Protein AF-A0A833NR89-F1 (afdb_monomer)

Secondary structure (DSSP, 8-state):
------TTS---S--TT-TTT-HHHHTTHHHHHHHHHHT-SPPPS-EEEEEEEHHHHHS---TT--GGG-TTGGGTSEEEEEEESS-BPPP-HHHHHHHEETTTTEEE-TTSSEEEETTTTEEEEE-SSEEEEEES-TTS-EE-SSEEEEE-SSSEEEEEEESSSS-TTT-SEEEEEEE--EEEET-EE-TTSSSEEE--EEEEEEPPP-EEEEESS--SEEEEE-TTS-EEEEPPEETTEEEE-GGG--SEEEEE-

pLDDT: mean 91.0, std 13.28, range [32.22, 98.88]

Mean predicted aligned error: 5.8 Å

Nearest PDB structures (foldseek):
  6svl-assembly6_R  TM=4.304E-01  e=2.262E-02  Homo sapiens
  7vqo-assembly1_A  TM=1.960E-01  e=3.892E-01  Thermochaetoides thermophila DSM 1495
  4r8x-assembly1_B  TM=1.844E-01  e=5.647E+00  Metabacillus fastidiosus

Foldseek 3Di:
DADDDDPPDPDDPPDPPHLPVDVVNLLCCVVVCCCPVVVQDDAAPDEFEWEDEPCQVPDDDDPPQDQLSDPCVVVAHHYYYHYDHDTDRDDCVVVQVVQADVVQCKGAHNVSQWIARVVQQWIWGAGQFKTKIFGQCAQHWDDHDWKIKHWNDRTKIWMKGAPPSGGPVPGQKIKIFIFGDKAEVPWDDPPVNPGTPDRHHDDIDTQATKIKMFGPFFFPWKFFADSVRHGPDTFDDDGRMTIGDRVSVGRMMMTGD

Sequence (257 aa):
QFSFNHAGWVAPMEDNFDVSAWPNVWSQWAAAALIFHRGDVSAAKNVYEQTLSDKDLYGPLDEDKPIADEPLLPLITKTQISFGKESITPDTASFLNSFLDKEKKEIKSETSELVWNYGKGVFKLNTDKTQAMIGFGGGAEVGLNDVVFSPKTNFCSLAVSSMDDRAIADSDYLLLTAAARIENKGQKYNDSKNQLKDVGAAPILVEGVSAKIKLNRAPSAVYALDINGKRLKQIIRSGKSFEIKAQDKAFFYEIIF

Structure (mmCIF, N/CA/C/O backbone):
data_AF-A0A833NR89-F1
#
_entry.id   AF-A0A833NR89-F1
#
loop_
_atom_site.group_PDB
_atom_site.id
_atom_site.type_symbol
_atom_site.label_atom_id
_atom_site.label_alt_id
_atom_site.label_comp_id
_atom_site.label_asym_id
_atom_site.label_entity_id
_atom_site.label_seq_id
_atom_site.pdbx_PDB_ins_code
_atom_site.Cartn_x
_atom_site.Cartn_y
_atom_site.Cartn_z
_atom_site.occupancy
_atom_site.B_iso_or_equiv
_atom_site.auth_seq_id
_atom_site.auth_comp_id
_atom_site.auth_asym_id
_atom_site.auth_atom_id
_atom_site.pdbx_PDB_model_num
ATOM 1 N N . GLN A 1 1 ? 9.647 -19.981 -5.186 1.00 35.78 1 GLN A N 1
ATOM 2 C CA . GLN A 1 1 ? 10.007 -21.095 -4.287 1.00 35.78 1 GLN A CA 1
ATOM 3 C C . GLN A 1 1 ? 8.995 -21.077 -3.151 1.00 35.78 1 GLN A C 1
ATOM 5 O O . GLN A 1 1 ? 8.959 -20.097 -2.425 1.00 35.78 1 GLN A O 1
ATOM 10 N N . PHE A 1 2 ? 8.082 -22.049 -3.086 1.00 32.22 2 PHE A N 1
ATOM 11 C CA . PHE A 1 2 ? 7.126 -22.166 -1.978 1.00 32.22 2 PHE A CA 1
ATOM 12 C C . PHE A 1 2 ? 7.639 -23.263 -1.050 1.00 32.22 2 PHE A C 1
ATOM 14 O O . PHE A 1 2 ? 7.830 -24.392 -1.501 1.00 32.22 2 PHE A O 1
ATOM 21 N N . SER A 1 3 ? 7.905 -22.921 0.208 1.00 42.69 3 SER A N 1
ATOM 22 C CA . SER A 1 3 ? 8.213 -23.912 1.237 1.00 42.69 3 SER A CA 1
ATOM 23 C C . SER A 1 3 ? 6.897 -24.437 1.813 1.00 42.69 3 SER A C 1
ATOM 25 O O . SER A 1 3 ? 6.029 -23.654 2.197 1.00 42.69 3 SER A O 1
ATOM 27 N N . PHE A 1 4 ? 6.711 -25.757 1.812 1.00 41.31 4 PHE A N 1
ATOM 28 C CA . PHE A 1 4 ? 5.536 -26.412 2.386 1.00 41.31 4 PHE A CA 1
ATOM 29 C C . PHE A 1 4 ? 5.903 -26.933 3.773 1.00 41.31 4 PHE A C 1
ATOM 31 O O . PHE A 1 4 ? 6.463 -28.021 3.890 1.00 41.31 4 PHE A O 1
ATOM 38 N N . ASN A 1 5 ? 5.574 -26.186 4.825 1.00 45.28 5 ASN A N 1
ATOM 39 C CA . ASN A 1 5 ? 5.753 -26.663 6.193 1.00 45.28 5 ASN A CA 1
ATOM 40 C C . ASN A 1 5 ? 4.455 -27.288 6.735 1.00 45.28 5 ASN A C 1
ATOM 42 O O . ASN A 1 5 ? 3.373 -26.707 6.673 1.00 45.28 5 ASN A O 1
ATOM 46 N N . HIS A 1 6 ? 4.572 -28.523 7.235 1.00 41.25 6 HIS A N 1
ATOM 47 C CA . HIS A 1 6 ? 3.507 -29.299 7.877 1.00 41.25 6 HIS A CA 1
ATOM 48 C C . HIS A 1 6 ? 3.554 -29.106 9.403 1.00 41.25 6 HIS A C 1
ATOM 50 O O . HIS A 1 6 ? 4.630 -28.972 9.979 1.00 41.25 6 HIS A O 1
ATOM 56 N N . ALA A 1 7 ? 2.396 -29.173 10.071 1.00 41.75 7 ALA A N 1
ATOM 57 C CA . ALA A 1 7 ? 2.212 -28.882 11.502 1.00 41.75 7 ALA A CA 1
ATOM 58 C C . ALA A 1 7 ? 3.063 -29.721 12.486 1.00 41.75 7 ALA A C 1
ATOM 60 O O . ALA A 1 7 ? 3.089 -29.420 13.676 1.00 41.75 7 ALA A O 1
ATOM 61 N N . GLY A 1 8 ? 3.734 -30.778 12.015 1.00 45.91 8 GLY A N 1
ATOM 62 C CA . GLY A 1 8 ? 4.587 -31.653 12.824 1.00 45.91 8 GLY A CA 1
ATOM 63 C C . GLY A 1 8 ? 6.077 -31.290 12.858 1.00 45.91 8 GLY A C 1
ATOM 64 O O . GLY A 1 8 ? 6.822 -31.946 13.580 1.00 45.91 8 GLY A O 1
ATOM 65 N N . TRP A 1 9 ? 6.534 -30.295 12.091 1.00 46.50 9 TRP A N 1
ATOM 66 C CA . TRP A 1 9 ? 7.942 -29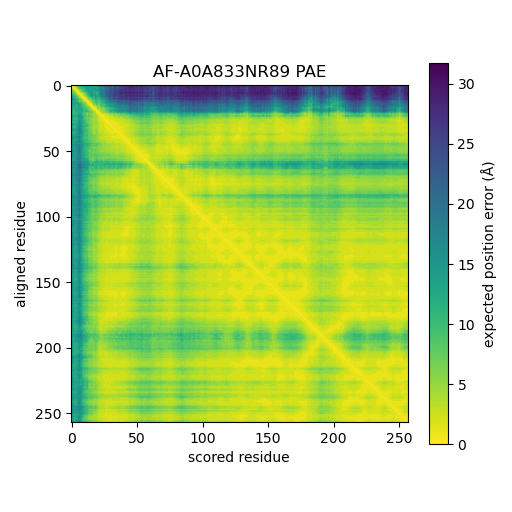.887 12.091 1.00 46.50 9 TRP A CA 1
ATOM 67 C C . TRP A 1 9 ? 8.186 -28.767 13.101 1.00 46.50 9 TRP A C 1
ATOM 69 O O . TRP A 1 9 ? 7.493 -27.751 13.102 1.00 46.50 9 TRP A O 1
ATOM 79 N N . VAL A 1 10 ? 9.208 -28.936 13.950 1.00 52.97 10 VAL A N 1
ATOM 80 C CA . VAL A 1 10 ? 9.854 -27.787 14.595 1.00 52.97 10 VAL A CA 1
ATOM 81 C C . VAL A 1 10 ? 10.360 -26.951 13.429 1.00 52.97 10 VAL A C 1
ATOM 83 O O . VAL A 1 10 ? 11.207 -27.435 12.690 1.00 52.97 10 VAL A O 1
ATOM 86 N N . ALA A 1 11 ? 9.763 -25.786 13.191 1.00 54.38 11 ALA A N 1
ATOM 87 C CA . ALA A 1 11 ? 10.145 -24.887 12.111 1.00 54.38 11 ALA A CA 1
ATOM 88 C C . ALA A 1 11 ? 11.170 -23.889 12.668 1.00 54.38 11 ALA A C 1
ATOM 90 O O . ALA A 1 11 ? 10.776 -22.842 13.193 1.00 54.38 11 ALA A O 1
ATOM 91 N N . PRO A 1 12 ? 12.476 -24.210 12.670 1.00 57.28 12 PRO A N 1
ATOM 92 C CA . PRO A 1 12 ? 13.478 -23.195 12.921 1.00 57.28 12 PRO A CA 1
ATOM 93 C C . PRO A 1 12 ? 13.382 -22.150 11.798 1.00 57.28 12 PRO A C 1
ATOM 95 O O . PRO A 1 12 ? 13.129 -22.482 10.640 1.00 57.28 12 PRO A O 1
ATOM 98 N N . MET A 1 13 ? 13.539 -20.871 12.143 1.00 53.41 13 MET A N 1
ATOM 99 C CA . MET A 1 13 ? 13.648 -19.786 11.162 1.00 53.41 13 MET A CA 1
ATOM 100 C C . MET A 1 13 ? 14.984 -19.911 10.416 1.00 53.41 13 MET A C 1
ATOM 102 O O . MET A 1 13 ? 15.939 -19.206 10.729 1.00 53.41 13 MET A O 1
ATOM 106 N N . GLU A 1 14 ? 15.076 -20.860 9.488 1.00 55.75 14 GLU A N 1
ATOM 107 C CA . GLU A 1 14 ? 16.300 -21.146 8.727 1.00 55.75 14 GLU A CA 1
ATOM 108 C C . GLU A 1 14 ? 16.312 -20.482 7.346 1.00 55.75 14 GLU A C 1
ATOM 110 O O . GLU A 1 14 ? 17.385 -20.299 6.775 1.00 55.75 14 GLU A O 1
ATOM 115 N N . ASP A 1 15 ? 15.148 -20.074 6.826 1.00 56.47 15 ASP A N 1
ATOM 116 C CA . ASP A 1 15 ? 15.015 -19.473 5.497 1.00 56.47 15 ASP A CA 1
ATOM 117 C C . ASP A 1 15 ? 14.276 -18.124 5.546 1.00 56.47 15 ASP A C 1
ATOM 119 O O . ASP A 1 15 ? 13.196 -17.996 6.134 1.00 56.47 15 ASP A O 1
ATOM 123 N N . ASN A 1 16 ? 14.860 -17.123 4.880 1.00 54.38 16 ASN A N 1
ATOM 124 C CA . ASN A 1 16 ? 14.302 -15.782 4.710 1.00 54.38 16 ASN A CA 1
ATOM 125 C C . ASN A 1 16 ? 13.132 -15.721 3.713 1.00 54.38 16 ASN A C 1
ATOM 127 O O . ASN A 1 16 ? 12.464 -14.692 3.613 1.00 54.38 16 ASN A O 1
ATOM 131 N N . PHE A 1 17 ? 12.879 -16.813 2.989 1.00 54.50 17 PHE A N 1
ATOM 132 C CA . PHE A 1 17 ? 11.815 -16.929 1.993 1.00 54.50 17 PHE A CA 1
ATOM 133 C C . PHE A 1 17 ? 10.670 -17.862 2.417 1.00 54.50 17 PHE A C 1
ATOM 135 O O . PHE A 1 17 ? 9.758 -18.106 1.621 1.00 54.50 17 PHE A O 1
ATOM 142 N N . ASP A 1 18 ? 10.656 -18.358 3.661 1.00 61.94 18 ASP A N 1
ATOM 143 C CA . ASP A 1 18 ? 9.508 -19.109 4.176 1.00 61.94 18 ASP A CA 1
ATOM 144 C C . ASP A 1 18 ? 8.340 -18.176 4.521 1.00 61.94 18 ASP A C 1
ATOM 146 O O . ASP A 1 18 ? 8.107 -17.779 5.659 1.00 61.94 18 ASP A O 1
ATOM 150 N N . VAL A 1 19 ? 7.537 -17.873 3.511 1.00 57.78 19 VAL A N 1
ATOM 151 C CA . VAL A 1 19 ? 6.346 -17.025 3.618 1.00 57.78 19 VAL A CA 1
ATOM 152 C C . VAL A 1 19 ? 5.328 -17.486 4.677 1.00 57.78 19 VAL A C 1
ATOM 154 O O . VAL A 1 19 ? 4.535 -16.668 5.142 1.00 57.78 19 VAL A O 1
ATOM 157 N N . SER A 1 20 ? 5.341 -18.765 5.077 1.00 57.72 20 SER A N 1
ATOM 158 C CA . SER A 1 20 ? 4.400 -19.329 6.056 1.00 57.72 20 SER A CA 1
ATOM 159 C C . SER A 1 20 ? 4.832 -19.121 7.511 1.00 57.72 20 SER A C 1
ATOM 161 O O . SER A 1 20 ? 3.983 -19.064 8.402 1.00 57.72 20 SER A O 1
ATOM 163 N N . ALA A 1 21 ? 6.133 -18.943 7.755 1.00 62.06 21 ALA A N 1
ATOM 164 C CA . ALA A 1 21 ? 6.701 -18.772 9.092 1.00 62.06 21 ALA A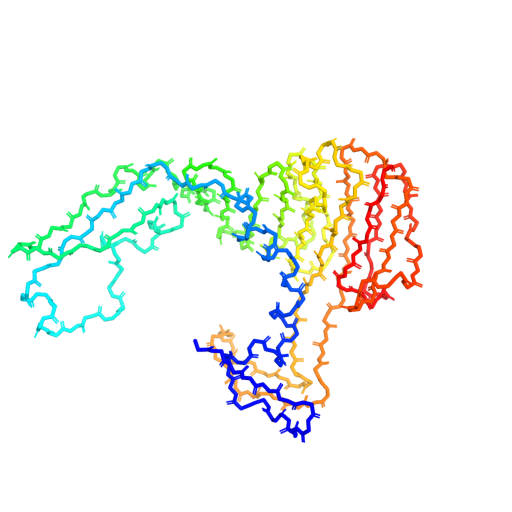 CA 1
ATOM 165 C C . ALA A 1 21 ? 6.912 -17.297 9.492 1.00 62.06 21 ALA A C 1
ATOM 167 O O . ALA A 1 21 ? 7.388 -17.019 10.593 1.00 62.06 21 ALA A O 1
ATOM 168 N N . TRP A 1 22 ? 6.568 -16.348 8.612 1.00 73.00 22 TRP A N 1
ATOM 169 C CA . TRP A 1 22 ? 6.948 -14.937 8.722 1.00 73.00 22 TRP A CA 1
ATOM 170 C C . TRP A 1 22 ? 5.720 -14.035 8.937 1.00 73.00 22 TRP A C 1
ATOM 172 O O . TRP A 1 22 ? 5.015 -13.697 7.977 1.00 73.00 22 TRP A O 1
ATOM 182 N N . PRO A 1 23 ? 5.440 -13.586 10.181 1.00 78.31 23 PRO A N 1
ATOM 183 C CA . PRO A 1 23 ? 4.247 -12.789 10.480 1.00 78.31 23 PRO A CA 1
ATOM 184 C C . PRO A 1 23 ? 4.185 -11.455 9.718 1.00 78.31 23 PRO A C 1
ATOM 186 O O . PRO A 1 23 ? 3.101 -10.909 9.505 1.00 78.31 23 PRO A O 1
ATOM 189 N N . ASN A 1 24 ? 5.329 -10.927 9.270 1.00 75.94 24 ASN A N 1
ATOM 190 C CA . ASN A 1 24 ? 5.401 -9.729 8.429 1.00 75.94 24 ASN A CA 1
ATOM 191 C C . ASN A 1 24 ? 4.813 -9.943 7.033 1.00 75.94 24 ASN A C 1
ATOM 193 O O . ASN A 1 24 ? 4.198 -9.024 6.504 1.00 75.94 24 ASN A O 1
ATOM 197 N N . VAL A 1 25 ? 4.949 -11.140 6.460 1.00 79.94 25 VAL A N 1
ATOM 198 C CA . VAL A 1 25 ? 4.313 -11.485 5.181 1.00 79.94 25 VAL A CA 1
ATOM 199 C C . VAL A 1 25 ? 2.846 -11.826 5.423 1.00 79.94 25 VAL A C 1
ATOM 201 O O . VAL A 1 25 ? 1.953 -11.278 4.779 1.00 79.94 25 VAL A O 1
ATOM 204 N N . TRP A 1 26 ? 2.589 -12.677 6.417 1.00 83.62 26 TRP A N 1
ATOM 205 C CA . TRP A 1 26 ? 1.249 -13.165 6.726 1.00 83.62 26 TRP A CA 1
ATOM 206 C C . TRP A 1 26 ? 0.259 -12.040 7.059 1.00 83.62 26 TRP A C 1
ATOM 208 O O . TRP A 1 26 ? -0.853 -12.013 6.535 1.00 83.62 26 TRP A O 1
ATOM 218 N N . SER A 1 27 ? 0.675 -11.057 7.863 1.00 89.12 27 SER A N 1
ATOM 219 C CA . SER A 1 27 ? -0.184 -9.921 8.233 1.00 89.12 27 SER A CA 1
ATOM 220 C C . SER A 1 27 ? -0.618 -9.063 7.042 1.00 89.12 27 SER A C 1
ATOM 222 O O . SER A 1 27 ? -1.604 -8.345 7.152 1.00 89.12 27 SER A O 1
ATOM 224 N N . GLN A 1 28 ? 0.079 -9.135 5.904 1.00 91.38 28 GLN A N 1
ATOM 225 C CA . GLN A 1 28 ? -0.263 -8.406 4.679 1.00 91.38 28 GLN A CA 1
ATOM 226 C C . GLN A 1 28 ? -1.047 -9.253 3.670 1.00 91.38 28 GLN A C 1
ATOM 228 O O . GLN A 1 28 ? -1.558 -8.715 2.687 1.00 91.38 28 GLN A O 1
ATOM 233 N N . TRP A 1 29 ? -1.171 -10.564 3.900 1.00 89.44 29 TRP A N 1
ATOM 234 C CA . TRP A 1 29 ? -1.645 -11.506 2.887 1.00 89.44 29 TRP A CA 1
ATOM 235 C C . TRP A 1 29 ? -3.059 -11.214 2.405 1.00 89.44 29 TRP A C 1
ATOM 237 O O . TRP A 1 29 ? -3.323 -11.303 1.213 1.00 89.44 29 TRP A O 1
ATOM 247 N N . ALA A 1 30 ? -3.964 -10.833 3.310 1.00 90.81 30 ALA A N 1
ATOM 248 C CA . ALA A 1 30 ? -5.343 -10.525 2.942 1.00 90.81 30 ALA A CA 1
ATOM 249 C C . ALA A 1 30 ? -5.416 -9.341 1.962 1.00 90.81 30 ALA A C 1
ATOM 251 O O . ALA A 1 30 ? -6.086 -9.433 0.937 1.00 90.81 30 ALA A O 1
ATOM 252 N N . ALA A 1 31 ? -4.668 -8.265 2.233 1.00 93.88 31 ALA A N 1
ATOM 253 C CA . ALA A 1 31 ? -4.598 -7.111 1.339 1.00 93.88 31 ALA A CA 1
ATOM 254 C C . ALA A 1 31 ? -3.931 -7.482 0.004 1.00 93.88 31 ALA A C 1
ATOM 256 O O . ALA A 1 31 ? -4.465 -7.181 -1.059 1.00 93.88 31 ALA A O 1
ATOM 257 N N . ALA A 1 32 ? -2.798 -8.192 0.049 1.00 93.62 32 ALA A N 1
ATOM 258 C CA . ALA A 1 32 ? -2.086 -8.619 -1.153 1.00 93.62 32 ALA A CA 1
ATOM 259 C C . ALA A 1 32 ? -2.944 -9.539 -2.039 1.00 93.62 32 ALA A C 1
ATOM 261 O O . ALA A 1 32 ? -3.018 -9.331 -3.247 1.00 93.62 32 ALA A O 1
ATOM 262 N N . ALA A 1 33 ? -3.629 -10.521 -1.453 1.00 93.25 33 ALA A N 1
ATOM 263 C CA . ALA A 1 33 ? -4.480 -11.453 -2.183 1.00 93.25 33 ALA A CA 1
ATOM 264 C C . ALA A 1 33 ? -5.604 -10.727 -2.931 1.00 93.25 33 ALA A C 1
ATOM 266 O O . ALA A 1 33 ? -5.831 -11.020 -4.103 1.00 93.25 33 ALA A O 1
ATOM 267 N N . LEU A 1 34 ? -6.263 -9.756 -2.288 1.00 94.69 34 LEU A N 1
ATOM 268 C CA . LEU A 1 34 ? -7.283 -8.933 -2.941 1.00 94.69 34 LEU A CA 1
ATOM 269 C C . LEU A 1 34 ? -6.678 -8.140 -4.101 1.00 94.69 34 LEU A C 1
ATOM 271 O O . LEU A 1 34 ? -7.192 -8.214 -5.213 1.00 94.69 34 LEU A O 1
ATOM 275 N N . ILE A 1 35 ? -5.538 -7.482 -3.883 1.00 95.88 35 ILE A N 1
ATOM 276 C CA . ILE A 1 35 ? -4.873 -6.692 -4.923 1.00 95.88 35 ILE A CA 1
ATOM 277 C C . ILE A 1 35 ? -4.509 -7.550 -6.144 1.00 95.88 35 ILE A C 1
ATOM 279 O O . ILE A 1 35 ? -4.860 -7.191 -7.268 1.00 95.88 35 ILE A O 1
ATOM 283 N N . PHE A 1 36 ? -3.837 -8.686 -5.937 1.00 94.06 36 PHE A N 1
ATOM 284 C CA . PHE A 1 36 ? -3.314 -9.515 -7.026 1.00 94.06 36 PHE A CA 1
ATOM 285 C C . PHE A 1 36 ? -4.386 -10.355 -7.724 1.00 94.06 36 PHE A C 1
ATOM 287 O O . PHE A 1 36 ? -4.381 -10.436 -8.949 1.00 94.06 36 PHE A O 1
ATOM 294 N N . HIS A 1 37 ? -5.300 -10.990 -6.984 1.00 94.25 37 HIS A N 1
ATOM 295 C CA . HIS A 1 37 ? -6.285 -11.891 -7.595 1.00 94.25 37 HIS A CA 1
ATOM 296 C C . HIS A 1 37 ? -7.473 -11.155 -8.210 1.00 94.25 37 HIS A C 1
ATOM 298 O O . HIS A 1 37 ? -8.043 -11.639 -9.185 1.00 94.25 37 HIS A O 1
ATOM 304 N N . ARG A 1 38 ? -7.848 -9.998 -7.655 1.00 94.94 38 ARG A N 1
ATOM 305 C CA . ARG A 1 38 ? -8.963 -9.186 -8.158 1.00 94.94 38 ARG A CA 1
ATOM 306 C C . ARG A 1 38 ? -8.522 -8.144 -9.181 1.00 94.94 38 ARG A C 1
ATOM 308 O O . ARG A 1 38 ? -9.366 -7.596 -9.883 1.00 94.94 38 ARG A O 1
ATOM 315 N N . GLY A 1 39 ? -7.214 -7.887 -9.267 1.00 95.06 39 GLY A N 1
ATOM 316 C CA . GLY A 1 39 ? -6.654 -6.849 -10.124 1.00 95.06 39 GLY A CA 1
ATOM 317 C C . GLY A 1 39 ? -7.050 -5.452 -9.655 1.00 95.06 39 GLY A C 1
ATOM 318 O O . GLY A 1 39 ? -7.461 -4.636 -10.473 1.00 95.06 39 GLY A O 1
ATOM 319 N N . ASP A 1 40 ? -6.965 -5.178 -8.347 1.00 97.12 40 ASP A N 1
ATOM 320 C CA . ASP A 1 40 ? -7.390 -3.878 -7.797 1.00 97.12 40 ASP A CA 1
ATOM 321 C C . ASP A 1 40 ? -6.557 -2.712 -8.319 1.00 97.12 40 ASP A C 1
ATOM 323 O O . ASP A 1 40 ? -7.043 -1.584 -8.325 1.00 97.12 40 ASP A O 1
ATOM 327 N N . VAL A 1 41 ? -5.304 -2.980 -8.691 1.00 96.88 41 VAL A N 1
ATOM 328 C CA . VAL A 1 41 ? -4.408 -2.016 -9.328 1.00 96.88 41 VAL A CA 1
ATOM 329 C C . VAL A 1 41 ? -4.478 -2.234 -10.831 1.00 96.88 41 VAL A C 1
ATOM 331 O O . VAL A 1 41 ? -4.218 -3.334 -11.330 1.00 96.88 41 VAL A O 1
ATOM 334 N N . SER A 1 42 ? -4.808 -1.173 -11.553 1.00 96.19 42 SER A N 1
ATOM 335 C CA . SER A 1 42 ? -4.892 -1.174 -13.000 1.00 96.19 42 SER A CA 1
ATOM 336 C C . SER A 1 42 ? -3.513 -1.394 -13.613 1.00 96.19 42 SER A C 1
ATOM 338 O O . SER A 1 42 ? -2.498 -0.835 -13.194 1.00 96.19 42 SER A O 1
ATOM 340 N N . ALA A 1 43 ? -3.465 -2.196 -14.670 1.00 95.38 43 ALA A N 1
ATOM 341 C CA . ALA A 1 43 ? -2.232 -2.403 -15.407 1.00 95.38 43 ALA A CA 1
ATOM 342 C C . ALA A 1 43 ? -1.853 -1.124 -16.187 1.00 95.38 43 ALA A C 1
ATOM 344 O O . ALA A 1 43 ? -2.711 -0.517 -16.828 1.00 95.38 43 ALA A O 1
ATOM 345 N N . ALA A 1 44 ? -0.568 -0.747 -16.196 1.00 95.62 44 ALA A N 1
ATOM 346 C CA . ALA A 1 44 ? -0.085 0.375 -17.013 1.00 95.62 44 ALA A CA 1
ATOM 347 C C . ALA A 1 44 ? -0.379 0.155 -18.512 1.00 95.62 44 ALA A C 1
ATOM 349 O O . ALA A 1 44 ? -0.442 -0.995 -18.974 1.00 95.62 44 ALA A O 1
ATOM 350 N N . LYS A 1 45 ? -0.585 1.238 -19.275 1.00 93.06 45 LYS A N 1
ATOM 351 C CA . LYS A 1 45 ? -0.950 1.156 -20.698 1.00 93.06 45 LYS A CA 1
ATOM 352 C C . LYS A 1 45 ? 0.283 1.008 -21.578 1.00 93.06 45 LYS A C 1
ATOM 354 O O . LYS A 1 45 ? 0.220 0.271 -22.558 1.00 93.06 45 LYS A O 1
ATOM 359 N N . ASN A 1 46 ? 1.385 1.671 -21.229 1.00 93.75 46 ASN A N 1
ATOM 360 C CA . ASN A 1 46 ? 2.644 1.526 -21.955 1.00 93.75 46 ASN A CA 1
ATOM 361 C C . ASN A 1 46 ? 3.412 0.277 -21.506 1.00 93.75 46 ASN A C 1
ATOM 363 O O . ASN A 1 46 ? 3.215 -0.249 -20.408 1.00 93.75 46 ASN A O 1
ATOM 367 N N . VAL A 1 47 ? 4.294 -0.191 -22.389 1.00 94.94 47 VAL A N 1
ATOM 368 C CA . VAL A 1 47 ? 5.289 -1.227 -22.112 1.00 94.94 47 VAL A CA 1
ATOM 369 C C . VAL A 1 47 ? 6.607 -0.758 -22.712 1.00 94.94 47 VAL A C 1
ATOM 371 O O . VAL A 1 47 ? 6.662 -0.446 -23.900 1.00 94.94 47 VAL A O 1
ATOM 374 N N . TYR A 1 48 ? 7.656 -0.710 -21.897 1.00 95.50 48 TYR A N 1
ATOM 375 C CA . TYR A 1 48 ? 9.016 -0.447 -22.356 1.00 95.50 48 TYR A CA 1
ATOM 376 C C . TYR A 1 48 ? 9.765 -1.763 -22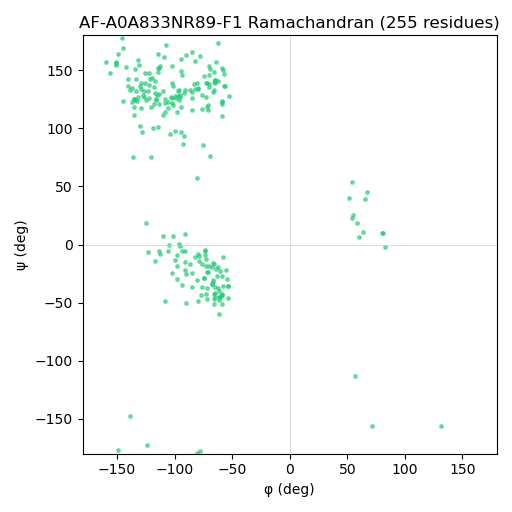.523 1.00 95.50 48 TYR A C 1
ATOM 378 O O . TYR A 1 48 ? 10.010 -2.476 -21.549 1.00 95.50 48 TYR A O 1
ATOM 386 N N . GLU A 1 49 ? 10.106 -2.085 -23.766 1.00 96.19 49 GLU A N 1
ATOM 387 C CA . GLU A 1 49 ? 10.807 -3.315 -24.113 1.00 96.19 49 GLU A CA 1
ATOM 388 C C . GLU A 1 49 ? 12.306 -3.061 -24.305 1.00 96.19 49 GLU A C 1
ATOM 390 O O . GLU A 1 49 ? 12.694 -2.188 -25.080 1.00 96.19 49 GLU A O 1
ATOM 395 N N . GLN A 1 50 ? 13.137 -3.847 -23.620 1.00 95.69 50 GLN A N 1
ATOM 396 C CA . GLN A 1 50 ? 14.559 -3.996 -23.912 1.00 95.69 50 GLN A CA 1
ATOM 397 C C . GLN A 1 50 ? 14.778 -5.312 -24.661 1.00 95.69 50 GLN A C 1
ATOM 399 O O . GLN A 1 50 ? 14.409 -6.377 -24.166 1.00 95.69 50 GLN A O 1
ATOM 404 N N . THR A 1 51 ? 15.417 -5.255 -25.825 1.00 96.50 51 THR A N 1
ATOM 405 C CA . THR A 1 51 ? 15.789 -6.452 -26.586 1.00 96.50 51 THR A CA 1
ATOM 406 C C . THR A 1 51 ? 17.222 -6.846 -26.264 1.00 96.50 51 THR A C 1
ATOM 408 O O . THR A 1 51 ? 18.131 -6.019 -26.357 1.00 96.50 51 THR A O 1
ATOM 411 N N . LEU A 1 52 ? 17.433 -8.111 -25.910 1.00 94.50 52 LEU A N 1
ATOM 412 C CA . LEU A 1 52 ? 18.751 -8.709 -25.717 1.00 94.50 52 LEU A CA 1
ATOM 413 C C . LEU A 1 52 ? 19.131 -9.553 -26.934 1.00 94.50 52 LEU A C 1
ATOM 415 O O . LEU A 1 52 ? 18.317 -10.324 -27.449 1.00 94.50 52 LEU A O 1
ATOM 419 N N . SER A 1 53 ? 20.378 -9.421 -27.378 1.00 95.56 53 SER A N 1
ATOM 420 C CA . SER A 1 53 ? 20.973 -10.284 -28.399 1.00 95.56 53 SER A CA 1
ATOM 421 C C . SER A 1 53 ? 21.546 -11.568 -27.795 1.00 95.56 53 SER A C 1
ATOM 423 O O . SER A 1 53 ? 21.807 -11.638 -26.592 1.00 95.56 53 SER A O 1
ATOM 425 N N . ASP A 1 54 ? 21.851 -12.563 -28.634 1.00 94.31 54 ASP A N 1
ATOM 426 C CA . ASP A 1 54 ? 22.594 -13.760 -28.206 1.00 94.31 54 ASP A CA 1
ATOM 427 C C . ASP A 1 54 ? 23.922 -13.396 -27.521 1.00 94.31 54 ASP A C 1
ATOM 429 O O . ASP A 1 54 ? 24.334 -14.037 -26.555 1.00 94.31 54 ASP A O 1
ATOM 433 N N . LYS A 1 55 ? 24.595 -12.334 -27.982 1.00 93.38 55 LYS A N 1
ATOM 434 C CA . LYS A 1 55 ? 25.844 -11.867 -27.372 1.00 93.38 55 LYS A CA 1
ATOM 435 C C . LYS A 1 55 ? 25.629 -11.353 -25.945 1.00 93.38 55 LYS A C 1
ATOM 437 O O . LYS A 1 55 ? 26.501 -11.566 -25.109 1.00 93.38 55 LYS A O 1
ATOM 442 N N . ASP A 1 56 ? 24.505 -10.691 -25.675 1.00 91.19 56 ASP A N 1
ATOM 443 C CA . ASP A 1 56 ? 24.178 -10.203 -24.329 1.00 91.19 56 ASP A CA 1
ATOM 444 C C . ASP A 1 56 ? 23.810 -11.360 -23.399 1.00 91.19 56 ASP A C 1
ATOM 446 O O . ASP A 1 56 ? 24.185 -11.355 -22.232 1.00 91.19 56 ASP A O 1
ATOM 450 N N . LEU A 1 57 ? 23.112 -12.372 -23.926 1.00 88.44 57 LEU A N 1
ATOM 451 C CA . LEU A 1 57 ? 22.665 -13.529 -23.152 1.00 88.44 57 LEU A CA 1
ATOM 452 C C . LEU A 1 57 ? 23.811 -14.486 -22.793 1.00 88.44 57 LEU A C 1
ATOM 454 O O . LEU A 1 57 ? 23.865 -14.991 -21.674 1.00 88.44 57 LEU A O 1
ATOM 458 N N . TYR A 1 58 ? 24.706 -14.759 -23.747 1.00 91.50 58 TYR A N 1
ATOM 459 C CA . TYR A 1 58 ? 25.825 -15.695 -23.571 1.00 91.50 58 TYR A CA 1
ATOM 460 C C . TYR A 1 58 ? 27.136 -15.006 -23.165 1.00 91.50 58 TYR A C 1
ATOM 462 O O . TYR A 1 58 ? 28.160 -15.671 -22.992 1.00 91.50 58 TYR A O 1
ATOM 470 N N . GLY A 1 59 ? 27.126 -13.678 -23.042 1.00 89.88 59 GLY A N 1
ATOM 471 C CA . GLY A 1 59 ? 28.228 -12.896 -22.497 1.00 89.88 59 GLY A CA 1
ATOM 472 C C . GLY A 1 59 ? 28.249 -12.895 -20.963 1.00 89.88 59 GLY A C 1
ATOM 473 O O . GLY A 1 59 ? 27.410 -13.520 -20.316 1.00 89.88 59 GLY A O 1
ATOM 474 N N . PRO A 1 60 ? 29.216 -12.192 -20.351 1.00 87.31 60 PRO A N 1
ATOM 475 C CA . PRO A 1 60 ? 29.196 -11.930 -18.917 1.00 87.31 60 PRO A CA 1
ATOM 476 C C . PRO A 1 60 ? 27.922 -11.170 -18.528 1.00 87.31 60 PRO A C 1
ATOM 478 O O . PRO A 1 60 ? 27.654 -10.099 -19.072 1.00 87.31 60 PRO A O 1
ATOM 481 N N . LEU A 1 61 ? 27.156 -11.730 -17.593 1.00 79.75 61 LEU A N 1
ATOM 482 C CA . LEU A 1 61 ? 25.952 -11.101 -17.060 1.00 79.75 61 LEU A CA 1
ATOM 483 C C . LEU A 1 61 ? 26.329 -10.050 -16.011 1.00 79.75 61 LEU A C 1
ATOM 485 O O . LEU A 1 61 ? 27.149 -10.314 -15.133 1.00 79.75 61 LEU A O 1
ATOM 489 N N . ASP A 1 62 ? 25.696 -8.885 -16.101 1.00 82.94 62 ASP A N 1
ATOM 490 C CA . ASP A 1 62 ? 25.658 -7.884 -15.036 1.00 82.94 62 ASP A CA 1
ATOM 491 C C . ASP A 1 62 ? 24.273 -7.960 -14.384 1.00 82.94 62 ASP A C 1
ATOM 493 O O . ASP A 1 62 ? 23.294 -7.434 -14.915 1.00 82.94 62 ASP A O 1
ATOM 497 N N . GLU A 1 63 ? 24.175 -8.715 -13.288 1.00 80.00 63 GLU A N 1
ATOM 498 C CA . GLU A 1 63 ? 22.905 -8.998 -12.604 1.00 80.00 63 GLU A CA 1
ATOM 499 C C . GLU A 1 63 ? 22.279 -7.762 -11.944 1.00 80.00 63 GLU A C 1
ATOM 501 O O . GLU A 1 63 ? 21.068 -7.735 -11.720 1.00 80.00 63 GLU A O 1
ATOM 506 N N . ASP A 1 64 ? 23.082 -6.724 -11.703 1.00 85.50 64 ASP A N 1
ATOM 507 C CA . ASP A 1 64 ? 22.643 -5.470 -11.096 1.00 85.50 64 ASP A CA 1
ATOM 508 C C . ASP A 1 64 ? 22.192 -4.436 -12.139 1.00 85.50 64 ASP A C 1
ATOM 510 O O . ASP A 1 64 ? 21.683 -3.368 -11.781 1.00 85.50 64 ASP A O 1
ATOM 514 N N . LYS A 1 65 ? 22.350 -4.733 -13.437 1.00 87.88 65 LYS A N 1
ATOM 515 C CA . LYS A 1 65 ? 21.972 -3.818 -14.512 1.00 87.88 65 LYS A CA 1
ATOM 516 C C . LYS A 1 65 ? 20.442 -3.712 -14.623 1.00 87.88 65 LYS A C 1
ATOM 518 O O . LYS A 1 65 ? 19.784 -4.689 -14.993 1.00 87.88 65 LYS A O 1
ATOM 523 N N . PRO A 1 66 ? 19.840 -2.534 -14.368 1.00 90.94 66 PRO A N 1
ATOM 524 C CA . PRO A 1 66 ? 18.399 -2.371 -14.485 1.00 90.94 66 PRO A CA 1
ATOM 525 C C . PRO A 1 66 ? 17.948 -2.419 -15.948 1.00 90.94 66 PRO A C 1
ATOM 527 O O . PRO A 1 66 ? 18.685 -2.055 -16.869 1.00 90.94 66 PRO A O 1
ATOM 530 N N . ILE A 1 67 ? 16.691 -2.817 -16.156 1.00 90.50 67 ILE A N 1
ATOM 531 C CA . ILE A 1 67 ? 16.062 -2.757 -17.476 1.00 90.50 67 ILE A CA 1
ATOM 532 C C . ILE A 1 67 ? 16.094 -1.330 -18.026 1.00 90.50 67 ILE A C 1
ATOM 534 O O . ILE A 1 67 ? 15.810 -0.367 -17.312 1.00 90.50 67 ILE A O 1
ATOM 538 N N . ALA A 1 68 ? 16.434 -1.211 -19.307 1.00 91.12 68 ALA A N 1
ATOM 539 C CA . ALA A 1 68 ? 16.585 0.056 -20.010 1.00 91.12 68 ALA A CA 1
ATOM 540 C C . ALA A 1 68 ? 17.564 1.044 -19.341 1.00 91.12 68 ALA A C 1
ATOM 542 O O . ALA A 1 68 ? 17.411 2.251 -19.505 1.00 91.12 68 ALA A O 1
ATOM 543 N N . ASP A 1 69 ? 18.530 0.537 -18.561 1.00 91.12 69 ASP A N 1
ATOM 544 C CA . ASP A 1 69 ? 19.457 1.343 -17.757 1.00 91.12 69 ASP A CA 1
ATOM 545 C C . ASP A 1 69 ? 18.754 2.270 -16.739 1.00 91.12 69 ASP A C 1
ATOM 547 O O . ASP A 1 69 ? 19.376 3.193 -16.214 1.00 91.12 69 ASP A O 1
ATOM 551 N N . GLU A 1 70 ? 17.477 2.007 -16.409 1.00 94.31 70 GLU A N 1
ATOM 552 C CA . GLU A 1 70 ? 16.677 2.867 -15.533 1.00 94.31 7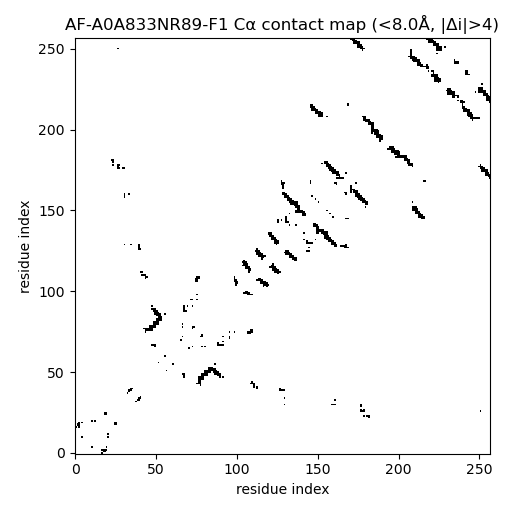0 GLU A CA 1
ATOM 553 C C . GLU A 1 70 ? 15.957 2.116 -14.396 1.00 94.31 70 GLU A C 1
ATOM 555 O O . GLU A 1 70 ? 14.877 1.547 -14.590 1.00 94.31 70 GLU A O 1
ATOM 560 N N . PRO A 1 71 ? 16.480 2.164 -13.153 1.00 92.75 71 PRO A N 1
ATOM 561 C CA . PRO A 1 71 ? 15.957 1.373 -12.035 1.00 92.75 71 PRO A CA 1
ATOM 562 C C . PRO A 1 71 ? 14.577 1.831 -11.545 1.00 92.75 71 PRO A C 1
ATOM 564 O O . PRO A 1 71 ? 13.887 1.087 -10.850 1.00 92.75 71 PRO A O 1
ATOM 567 N N . LEU A 1 72 ? 14.160 3.055 -11.882 1.00 94.25 72 LEU A N 1
ATOM 568 C CA . LEU A 1 72 ? 12.860 3.598 -11.476 1.00 94.25 72 LEU A CA 1
ATOM 569 C C . LEU A 1 72 ? 11.731 3.236 -12.445 1.00 94.25 72 LEU A C 1
ATOM 571 O O . LEU A 1 72 ? 10.562 3.341 -12.078 1.00 94.25 72 LEU A O 1
ATOM 575 N N . LEU A 1 73 ? 12.056 2.806 -13.667 1.00 94.69 73 LEU A N 1
ATOM 576 C CA . LEU A 1 73 ? 11.069 2.546 -14.713 1.00 94.69 73 LEU A CA 1
ATOM 577 C C . LEU A 1 73 ? 10.013 1.492 -14.313 1.00 94.69 73 LEU A C 1
ATOM 579 O O . LEU A 1 73 ? 8.825 1.757 -14.529 1.00 94.69 73 LEU A O 1
ATOM 583 N N . PRO A 1 74 ? 10.370 0.365 -13.653 1.00 94.12 74 PRO A N 1
ATOM 584 C CA . PRO A 1 74 ? 9.388 -0.637 -13.223 1.00 94.12 74 PRO A CA 1
ATOM 585 C C . PRO A 1 74 ? 8.422 -0.156 -12.129 1.00 94.12 74 PRO A C 1
ATOM 587 O O . PRO A 1 74 ? 7.394 -0.787 -11.900 1.00 94.12 74 PRO A O 1
ATOM 590 N N . LEU A 1 75 ? 8.727 0.952 -11.441 1.00 94.94 75 LEU A N 1
ATOM 591 C CA . LEU A 1 75 ? 7.811 1.563 -10.467 1.00 94.94 75 LEU A CA 1
ATOM 592 C C . LEU A 1 75 ? 6.708 2.390 -11.144 1.00 94.94 75 LEU A C 1
ATOM 594 O O . LEU A 1 75 ? 5.737 2.778 -10.494 1.00 94.94 75 LEU A O 1
ATOM 598 N N . ILE A 1 76 ? 6.881 2.698 -12.431 1.00 96.69 76 ILE A N 1
ATOM 599 C CA . ILE A 1 76 ? 6.056 3.655 -13.168 1.00 96.69 76 ILE A CA 1
ATOM 600 C C . ILE A 1 76 ? 5.158 2.936 -14.167 1.00 96.69 76 ILE A C 1
ATOM 602 O O . ILE A 1 76 ? 3.959 3.208 -14.234 1.00 96.69 76 ILE A O 1
ATOM 606 N N . THR A 1 77 ? 5.734 2.027 -14.952 1.00 96.50 77 THR A N 1
ATOM 607 C CA . THR A 1 77 ? 5.055 1.364 -16.067 1.00 96.50 77 THR A CA 1
ATOM 608 C C . THR A 1 77 ? 5.535 -0.078 -16.229 1.00 96.50 77 THR A C 1
ATOM 610 O O . THR A 1 77 ? 6.406 -0.545 -15.495 1.00 96.50 77 THR A O 1
ATOM 613 N N . LYS A 1 78 ? 4.953 -0.810 -17.182 1.00 95.75 78 LYS A N 1
ATOM 614 C CA . LYS A 1 78 ? 5.390 -2.174 -17.489 1.00 95.75 78 LYS A CA 1
ATOM 615 C C . LYS A 1 78 ? 6.722 -2.140 -18.219 1.00 95.75 78 LYS A C 1
ATOM 617 O O . LYS A 1 78 ? 6.921 -1.358 -19.149 1.00 95.75 78 LYS A O 1
ATOM 622 N N . THR A 1 79 ? 7.594 -3.061 -17.854 1.00 95.44 79 THR A N 1
ATOM 623 C CA . THR A 1 79 ? 8.855 -3.294 -18.545 1.00 95.44 79 THR A CA 1
ATOM 624 C C . THR A 1 79 ? 8.914 -4.741 -19.017 1.00 95.44 79 THR A C 1
ATOM 626 O O . THR A 1 79 ? 8.319 -5.632 -18.409 1.00 95.44 79 THR A O 1
ATOM 629 N N . GLN A 1 80 ? 9.577 -4.971 -20.145 1.00 95.44 80 GLN A N 1
ATOM 630 C CA . GLN A 1 80 ? 9.668 -6.279 -20.782 1.00 95.44 80 GLN A CA 1
ATOM 631 C C . GLN A 1 80 ? 11.073 -6.502 -21.329 1.00 95.44 80 GLN A C 1
ATOM 633 O O . GLN A 1 80 ? 11.684 -5.590 -21.879 1.00 95.44 80 GLN A O 1
ATOM 638 N N . ILE A 1 81 ? 11.560 -7.735 -21.215 1.00 93.94 81 ILE A N 1
ATOM 639 C CA . ILE A 1 81 ? 12.750 -8.189 -21.931 1.00 93.94 81 ILE A CA 1
ATOM 640 C C . ILE A 1 81 ? 12.292 -9.063 -23.099 1.00 93.94 81 ILE A C 1
ATOM 642 O O . ILE A 1 81 ? 11.535 -10.013 -22.894 1.00 93.94 81 ILE A O 1
ATOM 646 N N . SER A 1 82 ? 12.753 -8.746 -24.307 1.00 95.50 82 SER A N 1
ATOM 647 C CA . SER A 1 82 ? 12.615 -9.590 -25.496 1.00 95.50 82 SER A CA 1
ATOM 648 C C . SER A 1 82 ? 13.980 -10.081 -25.974 1.00 95.50 82 SER A C 1
ATOM 650 O O . SER A 1 82 ? 15.021 -9.564 -25.572 1.00 95.50 82 SER A O 1
ATOM 652 N N . PHE A 1 83 ? 13.985 -11.101 -26.830 1.00 95.44 83 PHE A N 1
ATOM 653 C CA . PHE A 1 83 ? 15.207 -11.670 -27.398 1.00 95.44 83 PHE A CA 1
ATOM 654 C C . PHE A 1 83 ? 15.205 -11.485 -28.913 1.00 95.44 83 PHE A C 1
ATOM 656 O O . PHE A 1 83 ? 14.216 -11.798 -29.580 1.00 95.44 83 PHE A O 1
ATOM 663 N N . GLY A 1 84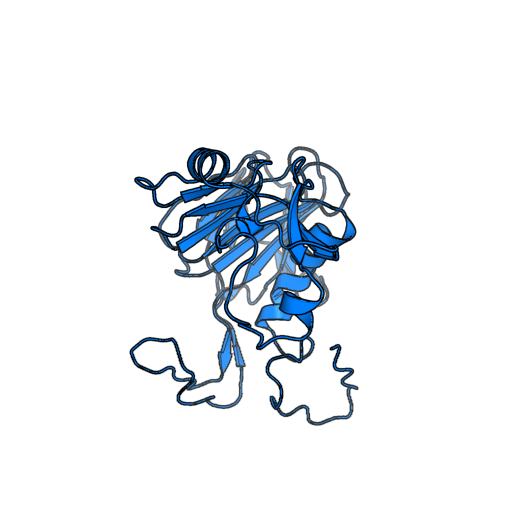 ? 16.305 -10.972 -29.456 1.00 95.12 84 GLY A N 1
ATOM 664 C CA . GLY A 1 84 ? 16.422 -10.612 -30.865 1.00 95.12 84 GLY A CA 1
ATOM 665 C C . GLY A 1 84 ? 17.840 -10.771 -31.401 1.00 95.12 84 GLY A C 1
ATOM 666 O O . GLY A 1 84 ? 18.740 -11.240 -30.716 1.00 95.12 84 GLY A O 1
ATOM 667 N N . LYS A 1 85 ? 18.053 -10.393 -32.666 1.00 94.75 85 LYS A N 1
ATOM 668 C CA . LYS A 1 85 ? 19.395 -10.440 -33.279 1.00 94.75 85 LYS A CA 1
ATOM 669 C C . LYS A 1 85 ? 20.306 -9.316 -32.790 1.00 94.75 85 LYS A C 1
ATOM 671 O O . LYS A 1 85 ? 21.521 -9.480 -32.778 1.00 94.75 85 LYS A O 1
ATOM 676 N N . GLU A 1 86 ? 19.715 -8.187 -32.422 1.00 95.31 86 GLU A N 1
ATOM 677 C CA . GLU A 1 86 ? 20.408 -6.967 -32.022 1.00 95.31 86 GLU A CA 1
ATOM 678 C C . GLU A 1 86 ? 19.916 -6.524 -30.646 1.00 95.31 86 GLU A C 1
ATOM 680 O O . GLU A 1 86 ? 18.752 -6.730 -30.298 1.00 95.31 86 GLU A O 1
ATOM 685 N N . SER A 1 87 ? 20.816 -5.917 -29.876 1.00 95.00 87 SER A N 1
ATOM 686 C CA . SER A 1 87 ? 20.503 -5.313 -28.585 1.00 95.00 87 SER A CA 1
ATOM 687 C C . SER A 1 87 ? 19.787 -3.983 -28.803 1.00 95.00 87 SER A C 1
ATOM 689 O O . SER A 1 87 ? 20.295 -3.122 -29.524 1.00 95.00 87 SER A O 1
ATOM 691 N N . ILE A 1 88 ? 18.639 -3.787 -28.158 1.00 96.00 88 ILE A N 1
ATOM 692 C CA . ILE A 1 88 ? 17.877 -2.536 -28.233 1.00 96.00 88 ILE A CA 1
ATOM 693 C C . ILE A 1 88 ? 17.550 -2.081 -26.814 1.00 96.00 88 ILE A C 1
ATOM 695 O O . ILE A 1 88 ? 16.821 -2.756 -26.090 1.00 96.00 88 ILE A O 1
ATOM 699 N N . THR A 1 89 ? 18.069 -0.914 -26.438 1.00 95.06 89 THR A N 1
ATOM 700 C CA . THR A 1 89 ? 17.715 -0.218 -25.196 1.00 95.06 89 THR A CA 1
ATOM 701 C C . THR A 1 89 ? 16.748 0.915 -25.543 1.00 95.06 89 THR A C 1
ATOM 703 O O . THR A 1 89 ? 17.105 1.765 -26.363 1.00 95.06 89 THR A O 1
ATOM 706 N N . PRO A 1 90 ? 15.530 0.951 -24.976 1.00 94.69 90 PRO A N 1
ATOM 707 C CA . PRO A 1 90 ? 14.577 2.006 -25.292 1.00 94.69 90 PRO A CA 1
ATOM 708 C C . PRO A 1 90 ? 14.982 3.330 -24.625 1.00 94.69 90 PRO A C 1
ATOM 710 O O . PRO A 1 90 ? 15.475 3.334 -23.500 1.00 94.69 90 PRO A O 1
ATOM 713 N N . ASP A 1 91 ? 14.727 4.463 -25.289 1.00 94.19 91 ASP A N 1
ATOM 714 C CA . ASP A 1 91 ? 14.861 5.786 -24.662 1.00 94.19 91 ASP A CA 1
ATOM 715 C C . ASP A 1 91 ? 13.675 6.050 -23.723 1.00 94.19 91 ASP A C 1
ATOM 717 O O . ASP A 1 91 ? 12.516 6.126 -24.140 1.00 94.19 91 ASP A O 1
ATOM 721 N N . THR A 1 92 ? 13.977 6.182 -22.437 1.00 94.69 92 THR A N 1
ATOM 722 C CA . THR A 1 92 ? 13.012 6.303 -21.339 1.00 94.69 92 THR A CA 1
ATOM 723 C C . THR A 1 92 ? 13.042 7.681 -20.682 1.00 94.69 92 THR A C 1
ATOM 725 O O . THR A 1 92 ? 12.164 7.986 -19.873 1.00 94.69 92 THR A O 1
ATOM 728 N N . ALA A 1 93 ? 14.008 8.543 -21.022 1.00 92.06 93 ALA A N 1
ATOM 729 C CA . ALA A 1 93 ? 14.331 9.723 -20.223 1.00 92.06 93 ALA A CA 1
ATOM 730 C C . ALA A 1 93 ? 13.177 10.737 -20.172 1.00 92.06 93 ALA A C 1
ATOM 732 O O . ALA A 1 93 ? 12.829 11.256 -19.107 1.00 92.06 93 ALA A O 1
ATOM 733 N N . SER A 1 94 ? 12.558 11.029 -21.319 1.00 93.00 94 SER A N 1
ATOM 734 C CA . SER A 1 94 ? 11.428 11.967 -21.397 1.00 93.00 94 SER A CA 1
ATOM 735 C C . SER A 1 94 ? 10.201 11.450 -20.638 1.00 93.00 94 SER A C 1
ATOM 737 O O . SER A 1 94 ? 9.573 12.199 -19.888 1.00 93.00 94 SER A O 1
ATOM 739 N N . PHE A 1 95 ? 9.911 10.155 -20.771 1.00 94.00 95 PHE A N 1
ATOM 740 C CA . PHE A 1 95 ? 8.809 9.485 -20.091 1.00 94.00 95 PHE A CA 1
ATOM 741 C C . PHE A 1 95 ? 9.019 9.463 -18.578 1.00 94.00 95 PHE A C 1
ATOM 743 O O . PHE A 1 95 ? 8.163 9.948 -17.842 1.00 94.00 95 PHE A O 1
ATOM 750 N N . LEU A 1 96 ? 10.182 9.006 -18.107 1.00 93.69 96 LEU A N 1
ATOM 751 C CA . LEU A 1 96 ? 10.535 8.953 -16.688 1.00 93.69 96 LEU A CA 1
ATOM 752 C C . LEU A 1 96 ? 10.355 10.316 -16.002 1.00 93.69 96 LEU A C 1
ATOM 754 O O . LEU A 1 96 ? 9.731 10.409 -14.944 1.00 93.69 96 LEU A O 1
ATOM 758 N N . ASN A 1 97 ? 10.843 11.390 -16.631 1.00 94.12 97 ASN A N 1
ATOM 759 C CA . ASN A 1 97 ? 10.740 12.743 -16.081 1.00 94.12 97 ASN A CA 1
ATOM 760 C C . ASN A 1 97 ? 9.289 13.247 -15.955 1.00 94.12 97 ASN A C 1
ATOM 762 O O . ASN A 1 97 ? 9.040 14.139 -15.150 1.00 94.12 97 ASN A O 1
ATOM 766 N N . SER A 1 98 ? 8.327 12.685 -16.696 1.00 96.19 98 SER A N 1
ATOM 767 C CA . SER A 1 98 ? 6.908 13.056 -16.566 1.00 96.19 98 SER A CA 1
ATOM 768 C C . SER A 1 98 ? 6.222 12.459 -15.326 1.00 96.19 98 SER A C 1
ATOM 770 O O . SER A 1 98 ? 5.188 12.964 -14.890 1.00 96.19 98 SER A O 1
ATOM 772 N N . PHE A 1 99 ? 6.827 11.434 -14.718 1.00 97.19 99 PHE A N 1
ATOM 773 C CA . PHE A 1 99 ? 6.300 10.719 -13.549 1.00 97.19 99 PHE A CA 1
ATOM 774 C C . PHE A 1 99 ? 7.138 10.912 -12.276 1.00 97.19 99 PHE A C 1
ATOM 776 O O . PHE A 1 99 ? 6.737 10.461 -11.199 1.00 97.19 99 PHE A O 1
ATOM 783 N N . LEU A 1 100 ? 8.280 11.594 -12.389 1.00 96.44 100 LEU A N 1
ATOM 784 C CA . LEU A 1 100 ? 9.195 11.895 -11.293 1.00 96.44 100 LEU A CA 1
ATOM 785 C C . LEU A 1 100 ? 9.145 13.386 -10.936 1.00 96.44 100 LEU A C 1
ATOM 787 O O . LEU A 1 100 ? 9.620 14.242 -11.678 1.00 96.44 100 LEU A O 1
ATOM 791 N N . ASP A 1 101 ? 8.660 13.692 -9.737 1.00 96.75 101 ASP A N 1
ATOM 792 C CA . ASP A 1 101 ? 8.774 15.017 -9.130 1.00 96.75 101 ASP A CA 1
ATOM 793 C C . ASP A 1 101 ? 10.015 15.038 -8.223 1.00 96.75 101 ASP A C 1
ATOM 795 O O . ASP A 1 101 ? 9.988 14.584 -7.074 1.00 96.75 101 ASP A O 1
ATOM 799 N N . LYS A 1 102 ? 11.136 15.542 -8.754 1.00 95.12 102 LYS A N 1
ATOM 800 C CA . LYS A 1 102 ? 12.427 15.582 -8.041 1.00 95.12 102 LYS A CA 1
ATOM 801 C C . LYS A 1 102 ? 12.410 16.522 -6.835 1.00 95.12 102 LYS A C 1
ATOM 803 O O . LYS A 1 102 ? 13.106 16.253 -5.856 1.00 95.12 102 LYS A O 1
ATOM 808 N N . GLU A 1 103 ? 11.620 17.595 -6.882 1.00 96.56 103 GLU A N 1
ATOM 809 C CA . GLU A 1 103 ? 11.513 18.559 -5.783 1.00 96.56 103 GLU A CA 1
ATOM 810 C C . GLU A 1 103 ? 10.757 17.951 -4.602 1.00 96.56 103 GLU A C 1
ATOM 812 O O . GLU A 1 103 ? 11.225 17.995 -3.462 1.00 96.56 103 GLU A O 1
ATOM 817 N N . LYS A 1 104 ? 9.614 17.311 -4.875 1.00 96.75 104 LYS A N 1
ATOM 818 C CA . LYS A 1 104 ? 8.820 16.617 -3.850 1.00 96.75 104 LYS A CA 1
ATOM 819 C C . LYS A 1 104 ? 9.364 15.242 -3.486 1.00 96.75 104 LYS A C 1
ATOM 821 O O . LYS A 1 104 ? 8.866 14.648 -2.524 1.00 96.75 104 LYS A O 1
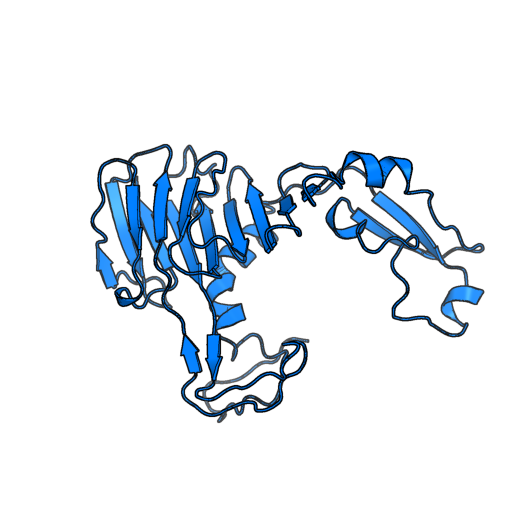ATOM 826 N N . LYS A 1 105 ? 10.367 14.757 -4.225 1.00 97.81 105 LYS A N 1
ATOM 827 C CA . LYS A 1 105 ? 10.940 13.415 -4.100 1.00 97.81 105 LYS A CA 1
ATOM 828 C C . LYS A 1 105 ? 9.857 12.344 -4.206 1.00 97.81 105 LYS A C 1
ATOM 830 O O . LYS A 1 105 ? 9.680 11.526 -3.301 1.00 97.81 105 LYS A O 1
ATOM 835 N N . GLU A 1 106 ? 9.087 12.415 -5.285 1.00 97.75 106 GLU A N 1
ATOM 836 C CA . GLU A 1 106 ? 7.902 11.594 -5.506 1.00 97.75 106 GLU A CA 1
ATOM 837 C C . GLU A 1 106 ? 7.926 10.941 -6.888 1.00 97.75 106 GLU A C 1
ATOM 839 O O . GLU A 1 106 ? 8.240 11.590 -7.881 1.00 97.75 106 GLU A O 1
ATOM 844 N N . ILE A 1 107 ? 7.574 9.658 -6.938 1.00 98.19 107 ILE A N 1
ATOM 845 C CA . ILE A 1 107 ? 7.406 8.875 -8.164 1.00 98.19 107 ILE A CA 1
ATOM 846 C C . ILE A 1 107 ? 5.951 8.430 -8.236 1.00 98.19 107 ILE A C 1
ATOM 848 O O . ILE A 1 107 ? 5.395 7.966 -7.236 1.00 98.19 107 ILE A O 1
ATOM 852 N N . LYS A 1 108 ? 5.338 8.556 -9.411 1.00 98.19 108 LYS A N 1
ATOM 853 C CA . LYS A 1 108 ? 3.965 8.114 -9.666 1.00 98.19 108 LYS A CA 1
ATOM 854 C C . LYS A 1 108 ? 3.939 7.024 -10.721 1.00 98.19 108 LYS A C 1
ATOM 856 O O . LYS A 1 108 ? 4.640 7.104 -11.720 1.00 98.19 108 LYS A O 1
ATOM 861 N N . SER A 1 109 ? 3.083 6.037 -10.511 1.00 98.00 109 SER A N 1
ATOM 862 C CA . SER A 1 109 ? 2.699 5.108 -11.574 1.00 98.00 109 SER A CA 1
ATOM 863 C C . SER A 1 109 ? 1.955 5.822 -12.700 1.00 98.00 109 SER A C 1
ATOM 865 O O . SER A 1 109 ? 1.324 6.860 -12.492 1.00 98.00 109 SER A O 1
ATOM 867 N N . GLU A 1 110 ? 1.970 5.223 -13.887 1.00 96.06 110 GLU A N 1
ATOM 868 C CA . GLU A 1 110 ? 1.248 5.713 -15.060 1.00 96.06 110 GLU A CA 1
ATOM 869 C C . GLU A 1 110 ? -0.263 5.846 -14.812 1.00 96.06 110 GLU A C 1
ATOM 871 O O . GLU A 1 110 ? -0.902 6.787 -15.282 1.00 96.06 110 GLU A O 1
ATOM 876 N N . THR A 1 111 ? -0.833 4.934 -14.022 1.00 96.75 111 THR A N 1
ATOM 877 C CA . THR A 1 111 ? -2.249 4.960 -13.628 1.00 96.75 111 THR A CA 1
ATOM 878 C C . THR A 1 111 ? -2.530 5.962 -12.510 1.00 96.75 111 THR A C 1
ATOM 880 O O . THR A 1 111 ? -3.686 6.248 -12.219 1.00 96.75 111 THR A O 1
ATOM 883 N N . SER A 1 112 ? -1.484 6.525 -11.893 1.00 96.88 112 SER A N 1
ATOM 884 C CA . SER A 1 112 ? -1.538 7.366 -10.689 1.00 96.88 112 SER A CA 1
ATOM 885 C C . SER A 1 112 ? -2.121 6.683 -9.444 1.00 96.88 112 SER A C 1
ATOM 887 O O . SER A 1 112 ? -2.2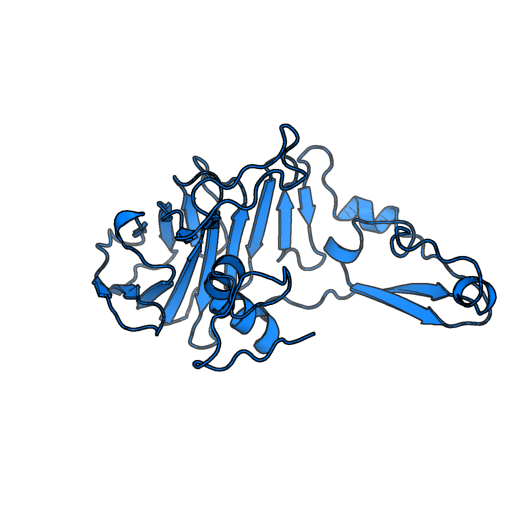69 7.333 -8.410 1.00 96.88 112 SER A O 1
ATOM 889 N N . GLU A 1 113 ? -2.405 5.381 -9.503 1.00 98.06 113 GLU A N 1
ATOM 890 C CA . GLU A 1 113 ? -2.924 4.608 -8.370 1.00 98.06 113 GLU A CA 1
ATOM 891 C C . GLU A 1 113 ? -1.832 4.336 -7.331 1.00 98.06 113 GLU A C 1
ATOM 893 O O . GLU A 1 113 ? -2.123 4.218 -6.145 1.00 98.06 113 GLU A O 1
ATOM 898 N N . LEU A 1 114 ? -0.569 4.262 -7.757 1.00 98.44 114 LEU A N 1
ATOM 899 C CA . LEU A 1 114 ? 0.595 4.093 -6.888 1.00 98.44 114 LEU A CA 1
ATOM 900 C C . LEU A 1 114 ? 1.437 5.367 -6.863 1.00 98.44 114 LEU A C 1
ATOM 902 O O . LEU A 1 114 ? 1.780 5.909 -7.921 1.00 98.44 114 LEU A O 1
ATOM 906 N N . VAL A 1 115 ? 1.804 5.813 -5.662 1.00 98.50 115 VAL A N 1
ATOM 907 C CA . VAL A 1 115 ? 2.667 6.980 -5.444 1.00 98.50 115 VAL A CA 1
ATOM 908 C C . VAL A 1 115 ? 3.689 6.668 -4.360 1.00 98.50 115 VAL A C 1
ATOM 910 O O . VAL A 1 115 ? 3.321 6.380 -3.222 1.00 98.50 115 VAL A O 1
ATOM 913 N N . TRP A 1 116 ? 4.976 6.784 -4.677 1.00 98.44 116 TRP A N 1
ATOM 914 C CA . TRP A 1 116 ? 6.052 6.660 -3.701 1.00 98.44 116 TRP A CA 1
ATOM 915 C C . TRP A 1 116 ? 6.716 8.007 -3.451 1.00 98.44 116 TRP A C 1
ATOM 917 O O . TRP A 1 116 ? 7.425 8.532 -4.306 1.00 98.44 116 TRP A O 1
ATOM 927 N N . ASN A 1 117 ? 6.528 8.556 -2.253 1.00 98.00 117 ASN A N 1
ATOM 928 C CA . ASN A 1 117 ? 7.300 9.697 -1.790 1.00 98.00 117 ASN A CA 1
ATOM 929 C C . ASN A 1 117 ? 8.531 9.193 -1.024 1.00 98.00 117 ASN A C 1
ATOM 931 O O . ASN A 1 117 ? 8.467 8.937 0.182 1.00 98.00 117 ASN A O 1
ATOM 935 N N . TYR A 1 118 ? 9.655 9.041 -1.722 1.00 96.25 118 TYR A N 1
ATOM 936 C CA . TYR A 1 118 ? 10.907 8.554 -1.138 1.00 96.25 118 TYR A CA 1
ATOM 937 C C . TYR A 1 118 ? 11.583 9.598 -0.239 1.00 96.25 118 TYR A C 1
ATOM 939 O O . TYR A 1 118 ? 12.380 9.242 0.623 1.00 96.25 118 TYR A O 1
ATOM 947 N N . GLY A 1 119 ? 11.232 10.882 -0.373 1.00 96.56 119 GLY A N 1
ATOM 948 C CA . GLY A 1 119 ? 11.677 11.926 0.554 1.00 96.56 119 GLY A CA 1
ATOM 949 C C . GLY A 1 119 ? 11.094 11.777 1.960 1.00 96.56 119 GLY A C 1
ATOM 950 O O . GLY A 1 119 ? 11.768 12.088 2.939 1.00 96.56 119 GLY A O 1
ATOM 951 N N . LYS A 1 120 ? 9.853 11.292 2.054 1.00 96.31 120 LYS A N 1
ATOM 952 C CA . LYS A 1 120 ? 9.142 11.017 3.313 1.00 96.31 120 LYS A CA 1
ATOM 953 C C . LYS A 1 120 ? 9.171 9.539 3.704 1.00 96.31 120 LYS A C 1
ATOM 955 O O . LYS A 1 120 ? 8.805 9.209 4.824 1.00 96.31 120 LYS A O 1
ATOM 960 N N . GLY A 1 121 ? 9.562 8.653 2.788 1.00 97.00 121 GLY A N 1
ATOM 961 C CA . GLY A 1 121 ? 9.504 7.208 2.988 1.00 97.00 121 GLY A CA 1
ATOM 962 C C . GLY A 1 121 ? 8.070 6.689 3.120 1.00 97.00 121 GLY A C 1
ATOM 963 O O . GLY A 1 121 ? 7.818 5.828 3.959 1.00 97.00 121 GLY A O 1
ATOM 964 N N . VAL A 1 122 ? 7.133 7.235 2.335 1.00 98.12 122 VAL A N 1
ATOM 965 C CA . VAL A 1 122 ? 5.711 6.853 2.347 1.00 98.12 122 VAL A CA 1
ATOM 966 C C . VAL A 1 122 ? 5.270 6.446 0.947 1.00 98.12 122 VAL A C 1
ATOM 968 O O . VAL A 1 122 ? 5.387 7.217 -0.005 1.00 98.12 122 VAL A O 1
ATOM 971 N N . PHE A 1 123 ? 4.728 5.242 0.839 1.00 98.50 123 PHE A N 1
ATOM 972 C CA . PHE A 1 123 ? 4.066 4.706 -0.338 1.00 98.50 123 PHE A CA 1
ATOM 973 C C . PHE A 1 123 ? 2.549 4.759 -0.154 1.00 98.50 123 PHE A C 1
ATOM 975 O O . PHE A 1 123 ? 2.031 4.472 0.928 1.00 98.50 123 PHE A O 1
ATOM 982 N N . LYS A 1 124 ? 1.837 5.130 -1.215 1.00 98.69 124 LYS A N 1
ATOM 983 C CA . LYS A 1 124 ? 0.380 5.165 -1.271 1.00 98.69 124 LYS A CA 1
ATOM 984 C C . LYS A 1 124 ? -0.111 4.276 -2.402 1.00 98.69 124 LYS A C 1
ATOM 986 O O . LYS A 1 124 ? 0.424 4.347 -3.506 1.00 98.69 124 LYS A O 1
ATOM 991 N N . LEU A 1 125 ? -1.165 3.523 -2.120 1.00 98.62 125 LEU A N 1
ATOM 992 C CA . LEU A 1 125 ? -1.995 2.829 -3.099 1.00 98.62 125 LEU A CA 1
ATOM 993 C C . LEU A 1 125 ? -3.394 3.442 -2.996 1.00 98.62 125 LEU A C 1
ATOM 995 O O . LEU A 1 125 ? -3.945 3.517 -1.902 1.00 98.62 125 LEU A O 1
ATOM 999 N N . ASN A 1 126 ? -3.944 3.932 -4.100 1.00 98.69 126 ASN A N 1
ATOM 1000 C CA . ASN A 1 126 ? -5.201 4.668 -4.132 1.00 98.69 126 ASN A CA 1
ATOM 1001 C C . ASN A 1 126 ? -6.075 4.200 -5.300 1.00 98.69 126 ASN A C 1
ATOM 1003 O O . ASN A 1 126 ? -6.155 4.880 -6.321 1.00 98.69 126 ASN A O 1
ATOM 1007 N N . THR A 1 127 ? -6.691 3.029 -5.156 1.00 98.62 127 THR A N 1
ATOM 1008 C CA . THR A 1 127 ? -7.639 2.489 -6.137 1.00 98.62 127 THR A CA 1
ATOM 1009 C C . THR A 1 127 ? -9.059 2.562 -5.578 1.00 98.62 127 THR A C 1
ATOM 1011 O O . THR A 1 127 ? -9.271 2.884 -4.404 1.00 98.62 127 THR A O 1
ATOM 1014 N N . ASP A 1 128 ? -10.055 2.261 -6.409 1.00 98.12 128 ASP A N 1
ATOM 1015 C CA . ASP A 1 128 ? -11.454 2.275 -5.975 1.00 98.12 128 ASP A CA 1
ATOM 1016 C C . ASP A 1 128 ? -11.751 1.174 -4.952 1.00 98.12 128 ASP A C 1
ATOM 1018 O O . ASP A 1 128 ? -12.595 1.354 -4.079 1.00 98.12 128 ASP A O 1
ATOM 1022 N N . LYS A 1 129 ? -11.070 0.025 -5.046 1.00 98.50 129 LYS A N 1
ATOM 1023 C CA . LYS A 1 129 ? -11.358 -1.168 -4.230 1.00 98.50 129 LYS A CA 1
ATOM 1024 C C . LYS A 1 129 ? -10.384 -1.371 -3.075 1.00 98.50 129 LYS A C 1
ATOM 1026 O O . LYS A 1 129 ? -10.769 -1.994 -2.084 1.00 98.50 129 LYS A O 1
ATOM 1031 N N . THR A 1 130 ? -9.168 -0.832 -3.181 1.00 98.56 130 THR A N 1
ATOM 1032 C CA . THR A 1 130 ? -8.149 -0.900 -2.131 1.00 98.56 130 THR A CA 1
ATOM 1033 C C . THR A 1 130 ? -7.418 0.432 -1.998 1.00 98.56 130 THR A C 1
ATOM 1035 O O . THR A 1 130 ? -6.989 1.039 -2.972 1.00 98.56 130 THR A O 1
ATOM 1038 N N . GLN A 1 131 ? -7.263 0.899 -0.762 1.00 98.88 131 GLN A N 1
ATOM 1039 C CA . GLN A 1 131 ? -6.582 2.146 -0.432 1.00 98.88 131 GLN A CA 1
ATOM 1040 C C . GLN A 1 131 ? -5.627 1.916 0.731 1.00 98.88 131 GLN A C 1
ATOM 1042 O O . GLN A 1 131 ? -6.033 1.433 1.788 1.00 98.88 131 GLN A O 1
ATOM 1047 N N . ALA A 1 132 ? -4.351 2.248 0.551 1.00 98.75 132 ALA A N 1
ATOM 1048 C CA . ALA A 1 132 ? -3.317 1.948 1.525 1.00 98.75 132 ALA A CA 1
ATOM 1049 C C . ALA A 1 132 ? -2.258 3.041 1.669 1.00 98.75 132 ALA A C 1
ATOM 1051 O O . ALA A 1 132 ? -1.944 3.783 0.736 1.00 98.75 132 ALA A O 1
ATOM 1052 N N . MET A 1 133 ? -1.669 3.083 2.859 1.00 98.44 133 MET A N 1
ATOM 1053 C CA . MET A 1 133 ? -0.452 3.810 3.178 1.00 98.44 133 MET A CA 1
ATOM 1054 C C . MET A 1 133 ? 0.543 2.847 3.819 1.00 98.44 133 MET A C 1
ATOM 1056 O O . MET A 1 133 ? 0.220 2.187 4.805 1.00 98.44 133 MET A O 1
ATOM 1060 N N . ILE A 1 134 ? 1.752 2.790 3.269 1.00 97.94 134 ILE A N 1
ATOM 1061 C CA . ILE A 1 134 ? 2.850 1.981 3.793 1.00 97.94 134 ILE A CA 1
ATOM 1062 C C . ILE A 1 134 ? 4.072 2.872 3.969 1.00 97.94 134 ILE A C 1
ATOM 1064 O O . ILE A 1 134 ? 4.474 3.565 3.038 1.00 97.94 134 ILE A O 1
ATOM 1068 N N . GLY A 1 135 ? 4.686 2.847 5.148 1.00 97.38 135 GLY A N 1
ATOM 1069 C CA . GLY A 1 135 ? 5.939 3.554 5.396 1.00 97.38 135 GLY A CA 1
ATOM 1070 C C . GLY A 1 135 ? 5.935 4.402 6.660 1.00 97.38 135 GLY A C 1
ATOM 1071 O O . GLY A 1 135 ? 5.171 4.151 7.594 1.00 97.38 135 GLY A O 1
ATOM 1072 N N . PHE A 1 136 ? 6.803 5.415 6.686 1.00 97.50 136 PHE A N 1
ATOM 1073 C CA . PHE A 1 136 ? 7.040 6.306 7.828 1.00 97.50 136 PHE A CA 1
ATOM 1074 C C . PHE A 1 136 ? 5.978 7.413 7.942 1.00 97.50 136 PHE A C 1
ATOM 1076 O O . PHE A 1 136 ? 6.276 8.604 7.882 1.00 97.50 136 PHE A O 1
ATOM 1083 N N . GLY A 1 137 ? 4.708 7.017 8.050 1.00 94.94 137 GLY A N 1
ATOM 1084 C CA . GLY A 1 137 ? 3.576 7.946 8.103 1.00 94.94 137 GLY A CA 1
ATOM 1085 C C . GLY A 1 137 ? 3.296 8.550 9.482 1.00 94.94 137 GLY A C 1
ATOM 1086 O O . GLY A 1 137 ? 2.472 9.460 9.573 1.00 94.94 137 GLY A O 1
ATOM 1087 N N . GLY A 1 138 ? 3.923 8.047 10.550 1.00 96.81 138 GLY A N 1
ATOM 1088 C CA . GLY A 1 138 ? 3.616 8.431 11.930 1.00 96.81 138 GLY A CA 1
ATOM 1089 C C . GLY A 1 138 ? 3.636 9.941 12.173 1.00 96.81 138 GLY A C 1
ATOM 1090 O O . GLY A 1 138 ? 4.608 10.626 11.867 1.00 96.81 138 GLY A O 1
ATOM 1091 N N . GLY A 1 139 ? 2.554 10.463 12.754 1.00 95.94 139 GLY A N 1
ATOM 1092 C CA . GLY A 1 139 ? 2.408 11.888 13.064 1.00 95.94 139 GLY A CA 1
ATOM 1093 C C . GLY A 1 139 ? 1.941 12.763 11.895 1.00 95.94 139 GLY A C 1
ATOM 1094 O O . GLY A 1 139 ? 1.722 13.954 12.102 1.00 95.94 139 GLY A O 1
ATOM 1095 N N . ALA A 1 140 ? 1.739 12.200 10.701 1.00 96.06 140 ALA A N 1
ATOM 1096 C CA . ALA A 1 140 ? 1.178 12.900 9.549 1.00 96.06 140 ALA A CA 1
ATOM 1097 C C . ALA A 1 140 ? -0.185 12.320 9.148 1.00 96.06 140 ALA A C 1
ATOM 1099 O O . ALA A 1 140 ? -0.453 11.136 9.335 1.00 96.06 140 ALA A O 1
ATOM 1100 N N . GLU A 1 141 ? -1.045 13.151 8.559 1.00 97.69 141 GLU A N 1
ATOM 1101 C CA . GLU A 1 141 ? -2.258 12.664 7.902 1.00 97.69 141 GLU A CA 1
ATOM 1102 C C . GLU A 1 141 ? -1.959 12.284 6.453 1.00 97.69 141 GLU A C 1
ATOM 1104 O O . GLU A 1 141 ? -1.340 13.039 5.696 1.00 97.69 141 GLU A O 1
ATOM 1109 N N . VAL A 1 142 ? -2.433 11.110 6.053 1.00 98.12 142 VAL A N 1
ATOM 1110 C CA . VAL A 1 142 ? -2.343 10.607 4.688 1.00 98.12 142 VAL A CA 1
ATOM 1111 C C . VAL A 1 142 ? -3.752 10.404 4.156 1.00 98.12 142 VAL A C 1
ATOM 1113 O O . VAL A 1 142 ? -4.414 9.419 4.471 1.00 98.12 142 VAL A O 1
ATOM 1116 N N . GLY A 1 143 ? -4.204 11.375 3.363 1.00 98.12 143 GLY A N 1
ATOM 1117 C CA . GLY A 1 143 ? -5.465 11.302 2.634 1.00 98.12 143 GLY A CA 1
ATOM 1118 C C . GLY A 1 143 ? -5.333 10.530 1.323 1.00 98.12 143 GLY A C 1
ATOM 1119 O O . GLY A 1 143 ? -4.351 10.706 0.589 1.00 98.12 143 GLY A O 1
ATOM 1120 N N . LEU A 1 144 ? -6.341 9.703 1.073 1.00 98.62 144 LEU A N 1
ATOM 1121 C CA . LEU A 1 144 ? -6.654 8.979 -0.158 1.00 98.62 144 LEU A CA 1
ATOM 1122 C C . LEU A 1 144 ? -8.088 9.358 -0.577 1.00 98.62 144 LEU A C 1
ATOM 1124 O O . LEU A 1 144 ? -8.668 10.277 0.009 1.00 98.62 144 LEU A O 1
ATOM 1128 N N . ASN A 1 145 ? -8.658 8.701 -1.589 1.00 98.31 145 ASN A N 1
ATOM 1129 C CA . ASN A 1 145 ? -9.976 9.100 -2.097 1.00 98.31 145 ASN A CA 1
ATOM 1130 C C . ASN A 1 145 ? -11.092 8.884 -1.057 1.00 98.31 145 ASN A C 1
ATOM 1132 O O . ASN A 1 145 ? -11.921 9.774 -0.863 1.00 98.31 145 ASN A O 1
ATOM 1136 N N . ASP A 1 146 ? -11.077 7.752 -0.343 1.00 98.69 146 ASP A N 1
ATOM 1137 C CA . ASP A 1 146 ? -12.139 7.345 0.593 1.00 98.69 146 ASP A CA 1
ATOM 1138 C C . ASP A 1 146 ? -11.704 7.219 2.047 1.00 98.69 146 ASP A C 1
ATOM 1140 O O . ASP A 1 146 ? -12.547 7.165 2.954 1.00 98.69 146 ASP A O 1
ATOM 1144 N N . VAL A 1 147 ? -10.392 7.189 2.271 1.00 98.69 147 VAL A N 1
ATOM 1145 C CA . VAL A 1 147 ? -9.794 6.963 3.579 1.00 98.69 147 VAL A CA 1
ATOM 1146 C C . VAL A 1 147 ? -8.754 8.032 3.887 1.00 98.69 147 VAL A C 1
ATOM 1148 O O . VAL A 1 147 ? -7.941 8.413 3.050 1.00 98.69 147 VAL A O 1
ATOM 1151 N N . VAL A 1 148 ? -8.746 8.494 5.133 1.00 98.88 148 VAL A N 1
ATOM 1152 C CA . VAL A 1 148 ? -7.639 9.259 5.706 1.00 98.88 148 VAL A CA 1
ATOM 1153 C C . VAL A 1 148 ? -7.045 8.455 6.853 1.00 98.88 148 VAL A C 1
ATOM 1155 O O . VAL A 1 148 ? -7.747 8.091 7.803 1.00 98.88 148 VAL A O 1
ATOM 1158 N N . PHE A 1 149 ? -5.744 8.202 6.762 1.00 98.81 149 PHE A N 1
ATOM 1159 C CA . PHE A 1 149 ? -4.956 7.570 7.810 1.00 98.81 149 PHE A CA 1
ATOM 1160 C C . PHE A 1 149 ? -4.208 8.633 8.613 1.00 98.81 149 PHE A C 1
ATOM 1162 O O . PHE A 1 149 ? -3.441 9.405 8.043 1.00 98.81 149 PHE A O 1
ATOM 1169 N N . SER A 1 150 ? -4.373 8.633 9.936 1.00 98.69 150 SER A N 1
ATOM 1170 C CA . SER A 1 150 ? -3.568 9.449 10.859 1.00 98.69 150 SER A CA 1
ATOM 1171 C C . SER A 1 150 ? -2.841 8.512 11.841 1.00 98.69 150 SER A C 1
ATOM 1173 O O . SER A 1 150 ? -3.287 8.327 12.983 1.00 98.69 150 SER A O 1
ATOM 1175 N N . PRO A 1 151 ? -1.777 7.817 11.394 1.00 98.25 151 PRO A N 1
ATOM 1176 C CA . PRO A 1 151 ? -0.995 6.909 12.230 1.00 98.25 151 PRO A CA 1
ATOM 1177 C C . PRO A 1 151 ? -0.264 7.647 13.357 1.00 98.25 151 PRO A C 1
ATOM 1179 O O . PRO A 1 151 ? 0.294 8.730 13.184 1.00 98.25 151 PRO A O 1
ATOM 1182 N N . LYS A 1 152 ? -0.225 7.015 14.528 1.00 98.12 152 LYS A N 1
ATOM 1183 C CA . LYS A 1 152 ? 0.666 7.379 15.640 1.00 98.12 152 LYS A CA 1
ATOM 1184 C C . LYS A 1 152 ? 1.912 6.489 15.654 1.00 98.12 152 LYS A C 1
ATOM 1186 O O . LYS A 1 152 ? 2.968 6.928 16.094 1.00 98.12 152 LYS A O 1
ATOM 1191 N N . THR A 1 153 ? 1.793 5.251 15.172 1.00 97.75 153 THR A N 1
ATOM 1192 C CA . THR A 1 153 ? 2.933 4.352 14.949 1.00 97.75 153 THR A CA 1
ATOM 1193 C C . THR A 1 153 ? 3.832 4.914 13.844 1.00 97.75 153 THR A C 1
ATOM 1195 O O . THR A 1 153 ? 3.326 5.332 12.808 1.00 97.75 153 THR A O 1
ATOM 1198 N N . ASN A 1 154 ? 5.152 4.939 14.071 1.00 95.75 154 ASN A N 1
ATOM 1199 C CA . ASN A 1 154 ? 6.109 5.594 13.170 1.00 95.75 154 ASN A CA 1
ATOM 1200 C C . ASN A 1 154 ? 6.111 4.974 11.764 1.00 95.75 154 ASN A C 1
ATOM 1202 O O . ASN A 1 154 ? 5.808 5.658 10.791 1.00 95.75 154 ASN A O 1
ATOM 1206 N N . PHE A 1 155 ? 6.419 3.676 11.679 1.00 96.56 155 PHE A N 1
ATOM 1207 C CA . PHE A 1 155 ? 6.336 2.894 10.448 1.00 96.56 155 PHE A CA 1
ATOM 1208 C C . PHE A 1 155 ? 5.157 1.929 10.537 1.00 96.56 155 PHE A C 1
ATOM 1210 O O . PHE A 1 155 ? 5.089 1.130 11.471 1.00 96.56 155 PHE A O 1
ATOM 1217 N N . CYS A 1 156 ? 4.251 1.967 9.566 1.00 97.31 156 CYS A N 1
ATOM 1218 C CA . CYS A 1 156 ? 3.149 1.015 9.482 1.00 97.31 156 CYS A CA 1
ATOM 1219 C C . CYS A 1 156 ? 2.703 0.791 8.036 1.00 97.31 156 CYS A C 1
ATOM 1221 O O . CYS A 1 156 ? 2.888 1.654 7.180 1.00 97.31 156 CYS A O 1
ATOM 1223 N N . SER A 1 157 ? 2.081 -0.360 7.799 1.00 97.69 157 SER A N 1
ATOM 1224 C CA . SER A 1 157 ? 1.248 -0.651 6.638 1.00 97.69 157 SER A CA 1
ATOM 1225 C C . SER A 1 157 ? -0.212 -0.636 7.079 1.00 97.69 157 SER A C 1
ATOM 1227 O O . SER A 1 157 ? -0.609 -1.419 7.946 1.00 97.69 157 SER A O 1
ATOM 1229 N N . LEU A 1 158 ? -0.990 0.278 6.512 1.00 98.62 158 LEU A N 1
ATOM 1230 C CA . LEU A 1 158 ? -2.428 0.413 6.703 1.00 98.62 158 LEU A CA 1
ATOM 1231 C C . LEU A 1 158 ? -3.092 0.262 5.339 1.00 98.62 158 LEU A C 1
ATOM 1233 O O . LEU A 1 158 ? -2.843 1.082 4.462 1.00 98.62 158 LEU A O 1
ATOM 1237 N N . ALA A 1 159 ? -3.941 -0.744 5.160 1.00 98.62 159 ALA A N 1
ATOM 1238 C CA . ALA A 1 159 ? -4.674 -0.971 3.918 1.00 98.62 159 ALA A CA 1
ATOM 1239 C C . ALA A 1 159 ? -6.152 -1.215 4.218 1.00 98.62 159 ALA A C 1
ATOM 1241 O O . ALA A 1 159 ? -6.481 -2.079 5.021 1.00 98.62 159 ALA A O 1
ATOM 1242 N N . VAL A 1 160 ? -7.041 -0.469 3.570 1.00 98.75 160 VAL A N 1
ATOM 1243 C CA . VAL A 1 160 ? -8.489 -0.691 3.585 1.00 98.75 160 VAL A CA 1
ATOM 1244 C C . VAL A 1 160 ? -8.878 -1.279 2.240 1.00 98.75 160 VAL A C 1
ATOM 1246 O O . VAL A 1 160 ? -8.597 -0.677 1.210 1.00 98.75 160 VAL A O 1
ATOM 1249 N N . SER A 1 161 ? -9.496 -2.455 2.245 1.00 98.56 161 SER A N 1
ATOM 1250 C CA . SER A 1 161 ? -9.928 -3.161 1.034 1.00 98.56 161 SER A CA 1
ATOM 1251 C C . SER A 1 161 ? -11.414 -3.497 1.118 1.00 98.56 161 SER A C 1
ATOM 1253 O O . SER A 1 161 ? -11.888 -3.912 2.175 1.00 98.56 161 SER A O 1
ATOM 1255 N N . SER A 1 162 ? -12.150 -3.347 0.017 1.00 98.31 162 SER A N 1
ATOM 1256 C CA . SER A 1 162 ? -13.508 -3.891 -0.098 1.00 98.31 162 SER A CA 1
ATOM 1257 C C . SER A 1 162 ? -13.485 -5.419 -0.048 1.00 98.31 162 SER A C 1
ATOM 1259 O O . SER A 1 162 ? -12.611 -6.044 -0.655 1.00 98.31 162 SER A O 1
ATOM 1261 N N . MET A 1 163 ? -14.472 -6.015 0.623 1.00 97.50 163 MET A N 1
ATOM 1262 C CA . MET A 1 163 ? -14.659 -7.467 0.726 1.00 97.50 163 MET A CA 1
ATOM 1263 C C . MET A 1 163 ? -15.799 -8.006 -0.148 1.00 97.50 163 MET A C 1
ATOM 1265 O O . MET A 1 163 ? -16.029 -9.211 -0.170 1.00 97.50 163 MET A O 1
ATOM 1269 N N . ASP A 1 164 ? -16.494 -7.139 -0.884 1.00 96.69 164 ASP A N 1
ATOM 1270 C CA . ASP A 1 164 ? -17.656 -7.484 -1.715 1.00 96.69 164 ASP A CA 1
ATOM 1271 C C . ASP A 1 164 ? -17.507 -7.053 -3.182 1.00 96.69 164 ASP A C 1
ATOM 1273 O O . ASP A 1 164 ? -18.489 -6.964 -3.914 1.00 96.69 164 ASP A O 1
ATOM 1277 N N . ASP A 1 165 ? -16.267 -6.786 -3.601 1.00 94.25 165 ASP A N 1
ATOM 1278 C CA . ASP A 1 165 ? -15.885 -6.435 -4.976 1.00 94.25 165 ASP A CA 1
ATOM 1279 C C . ASP A 1 165 ? -16.478 -5.111 -5.509 1.00 94.25 165 ASP A C 1
ATOM 1281 O O . ASP A 1 165 ? -16.327 -4.770 -6.684 1.00 94.25 165 ASP A O 1
ATOM 1285 N N . ARG A 1 166 ? -17.094 -4.303 -4.638 1.00 97.81 166 ARG A N 1
ATOM 1286 C CA . ARG A 1 166 ? -17.509 -2.926 -4.946 1.00 97.81 166 ARG A CA 1
ATOM 1287 C C . ARG A 1 166 ? -16.415 -1.917 -4.609 1.00 97.81 166 ARG A C 1
ATOM 1289 O O . ARG A 1 166 ? -15.504 -2.205 -3.834 1.00 97.81 166 ARG A O 1
ATOM 1296 N N . ALA A 1 167 ? -16.532 -0.705 -5.150 1.00 98.25 167 ALA A N 1
ATOM 1297 C CA . ALA A 1 167 ? -15.712 0.420 -4.705 1.00 98.25 167 ALA A CA 1
ATOM 1298 C C . ALA A 1 167 ? -15.891 0.654 -3.193 1.00 98.25 167 ALA A C 1
ATOM 1300 O O . ALA A 1 167 ? -16.984 0.467 -2.659 1.00 98.25 167 ALA A O 1
ATOM 1301 N N . ILE A 1 168 ? -14.844 1.103 -2.498 1.00 98.69 168 ILE A N 1
ATOM 1302 C CA . ILE A 1 168 ? -14.866 1.427 -1.062 1.00 98.69 168 ILE A CA 1
ATOM 1303 C C . ILE A 1 168 ? -15.995 2.418 -0.745 1.00 98.69 168 ILE A C 1
ATOM 1305 O O . ILE A 1 168 ? -16.648 2.300 0.293 1.00 98.69 168 ILE A O 1
ATOM 1309 N N . ALA A 1 169 ? -16.261 3.355 -1.659 1.00 98.00 169 ALA A N 1
ATOM 1310 C CA . ALA A 1 169 ? -17.351 4.317 -1.559 1.00 98.00 169 ALA A CA 1
ATOM 1311 C C . ALA A 1 169 ? -18.748 3.673 -1.452 1.00 98.00 169 ALA A C 1
ATOM 1313 O O . ALA A 1 169 ? -19.629 4.266 -0.829 1.00 98.00 169 ALA A O 1
ATOM 1314 N N . ASP A 1 170 ? -18.941 2.460 -1.984 1.00 98.12 170 ASP A N 1
ATOM 1315 C CA . ASP A 1 170 ? -20.238 1.778 -2.129 1.00 98.12 170 ASP A CA 1
ATOM 1316 C C . ASP A 1 170 ? -20.310 0.404 -1.445 1.00 98.12 170 ASP A C 1
ATOM 1318 O O . ASP A 1 170 ? -21.380 -0.202 -1.390 1.00 98.12 170 ASP A O 1
ATOM 1322 N N . SER A 1 171 ? -19.193 -0.084 -0.912 1.00 98.38 171 SER A N 1
ATOM 1323 C CA . SER A 1 171 ? -19.079 -1.391 -0.265 1.00 98.38 171 SER A CA 1
ATOM 1324 C C . SER A 1 171 ? -19.816 -1.447 1.080 1.00 98.38 171 SER A C 1
ATOM 1326 O O . SER A 1 171 ? -19.861 -0.462 1.822 1.00 98.38 171 SER A O 1
ATOM 1328 N N . ASP A 1 172 ? -20.379 -2.609 1.411 1.00 98.31 172 ASP A N 1
ATOM 1329 C CA . ASP A 1 172 ? -21.026 -2.861 2.707 1.00 98.31 172 ASP A CA 1
ATOM 1330 C C . ASP A 1 172 ? -20.032 -3.427 3.732 1.00 98.31 172 ASP A C 1
ATOM 1332 O O . ASP A 1 172 ? -20.243 -3.286 4.939 1.00 98.31 172 ASP A O 1
ATOM 1336 N N . TYR A 1 173 ? -18.927 -4.018 3.260 1.00 97.69 173 TYR A N 1
ATOM 1337 C CA . TYR A 1 173 ? -17.919 -4.675 4.089 1.00 97.69 173 TYR A CA 1
ATOM 1338 C C . TYR A 1 173 ? -16.510 -4.290 3.647 1.00 97.69 173 TYR A C 1
ATOM 1340 O O . TYR A 1 173 ? -16.078 -4.625 2.545 1.00 97.69 173 TYR A O 1
ATOM 1348 N N . LEU A 1 174 ? -15.756 -3.656 4.543 1.00 98.75 174 LEU A N 1
ATOM 1349 C CA . LEU A 1 174 ? -14.333 -3.400 4.337 1.00 98.75 174 LEU A CA 1
ATOM 1350 C C . LEU A 1 174 ? -13.496 -4.180 5.346 1.00 98.75 174 LEU A C 1
ATOM 1352 O O . LEU A 1 174 ? -13.886 -4.368 6.501 1.00 98.75 174 LEU A O 1
ATOM 1356 N N . LEU A 1 175 ? -12.301 -4.561 4.918 1.00 98.56 175 LEU A N 1
ATOM 1357 C CA . LEU A 1 175 ? -11.247 -5.075 5.774 1.00 98.56 175 LEU A CA 1
ATOM 1358 C C . LEU A 1 175 ? -10.150 -4.021 5.889 1.00 98.56 175 LEU A C 1
ATOM 1360 O O . LEU A 1 175 ? -9.563 -3.615 4.887 1.00 98.56 175 LEU A O 1
ATOM 1364 N N . LEU A 1 176 ? -9.859 -3.594 7.114 1.00 98.75 176 LEU A N 1
ATOM 1365 C CA . LEU A 1 176 ? -8.652 -2.844 7.431 1.00 98.75 176 LEU A CA 1
ATOM 1366 C C . LEU A 1 176 ? -7.570 -3.816 7.902 1.00 98.75 176 LEU A C 1
ATOM 1368 O O . LEU A 1 176 ? -7.713 -4.462 8.938 1.00 98.75 176 LEU A O 1
ATOM 1372 N N . THR A 1 177 ? -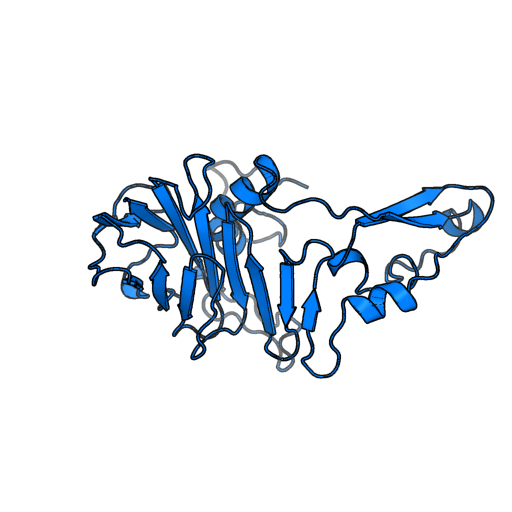6.470 -3.857 7.163 1.00 98.12 177 THR A N 1
ATOM 1373 C CA . THR A 1 177 ? -5.219 -4.516 7.527 1.00 98.12 177 THR A CA 1
ATOM 1374 C C . THR A 1 177 ? -4.262 -3.483 8.110 1.00 98.12 177 THR A C 1
ATOM 1376 O O . THR A 1 177 ? -4.013 -2.447 7.495 1.00 98.12 177 THR A O 1
ATOM 1379 N N . ALA A 1 178 ? -3.719 -3.758 9.291 1.00 97.38 178 ALA A N 1
ATOM 1380 C CA . ALA A 1 178 ? -2.805 -2.890 10.013 1.00 97.38 178 ALA A CA 1
ATOM 1381 C C . ALA A 1 178 ? -1.628 -3.702 10.561 1.00 97.38 178 ALA A C 1
ATOM 1383 O O . ALA A 1 178 ? -1.788 -4.483 11.496 1.00 97.38 178 ALA A O 1
ATOM 1384 N N . ALA A 1 179 ? -0.432 -3.488 10.016 1.00 95.38 179 ALA A N 1
ATOM 1385 C CA . ALA A 1 179 ? 0.799 -4.085 10.529 1.00 95.38 179 ALA A CA 1
ATOM 1386 C C . ALA A 1 179 ? 1.905 -3.038 10.684 1.00 95.38 179 ALA A C 1
ATOM 1388 O O . ALA A 1 179 ? 1.884 -1.983 10.052 1.00 95.38 179 ALA A O 1
ATOM 1389 N N . ALA A 1 180 ? 2.885 -3.336 11.526 1.00 95.06 180 ALA A N 1
ATOM 1390 C CA . ALA A 1 180 ? 4.076 -2.519 11.717 1.00 95.06 180 ALA A CA 1
ATOM 1391 C C . ALA A 1 180 ? 5.304 -3.430 11.829 1.00 95.06 180 ALA A C 1
ATOM 1393 O O . ALA A 1 180 ? 5.360 -4.474 11.177 1.00 95.06 180 ALA A O 1
ATOM 1394 N N . ARG A 1 181 ? 6.308 -3.028 12.611 1.00 91.62 181 ARG A N 1
ATOM 1395 C CA . ARG A 1 181 ? 7.548 -3.788 12.749 1.00 91.62 181 ARG A CA 1
ATOM 1396 C C . ARG A 1 181 ? 7.291 -5.137 13.406 1.00 91.62 181 ARG A C 1
ATOM 1398 O O . ARG A 1 181 ? 6.529 -5.249 14.367 1.00 91.62 181 ARG A O 1
ATOM 1405 N N . ILE A 1 182 ? 7.961 -6.149 12.876 1.00 89.31 182 ILE A N 1
ATOM 1406 C CA . ILE A 1 182 ? 7.956 -7.510 13.394 1.00 89.31 182 ILE A CA 1
ATOM 1407 C C . ILE A 1 182 ? 9.412 -7.949 13.444 1.00 89.31 182 ILE A C 1
ATOM 1409 O O . ILE A 1 182 ? 10.117 -7.862 12.441 1.00 89.31 182 ILE A O 1
ATOM 1413 N N . GLU A 1 183 ? 9.868 -8.352 14.622 1.00 87.88 183 GLU A N 1
ATOM 1414 C CA . GLU A 1 183 ? 11.269 -8.688 14.872 1.00 87.88 183 GLU A CA 1
ATOM 1415 C C . GLU A 1 183 ? 11.381 -9.738 15.971 1.00 87.88 183 GLU A C 1
ATOM 1417 O O . GLU A 1 183 ? 10.520 -9.840 16.844 1.00 87.88 183 GLU A O 1
ATOM 1422 N N . ASN A 1 184 ? 12.461 -10.508 15.968 1.00 87.44 184 ASN A N 1
ATOM 1423 C CA . ASN A 1 184 ? 12.763 -11.384 17.091 1.00 87.44 184 ASN A CA 1
ATOM 1424 C C . ASN A 1 184 ? 13.152 -10.570 18.327 1.00 87.44 184 ASN A C 1
ATOM 1426 O O . ASN A 1 184 ? 13.743 -9.488 18.245 1.00 87.44 184 ASN A O 1
ATOM 1430 N N . LYS A 1 185 ? 12.883 -11.118 19.513 1.00 87.81 185 LYS A N 1
ATOM 1431 C CA . LYS A 1 185 ? 13.328 -10.503 20.760 1.00 87.81 185 LYS A CA 1
ATOM 1432 C C . LYS A 1 185 ? 14.853 -10.365 20.755 1.00 87.81 185 LYS A C 1
ATOM 1434 O O . LYS A 1 185 ? 15.583 -11.350 20.694 1.00 87.81 185 LYS A O 1
ATOM 1439 N N . GLY A 1 186 ? 15.328 -9.127 20.881 1.00 90.44 186 GLY A N 1
ATOM 1440 C CA . GLY A 1 186 ? 16.759 -8.820 20.923 1.00 90.44 186 GLY A CA 1
ATOM 1441 C C . GLY A 1 186 ? 17.446 -8.765 19.557 1.00 90.44 186 GLY A C 1
ATOM 1442 O O . GLY A 1 186 ? 18.671 -8.674 19.536 1.00 90.44 186 GLY A O 1
ATOM 1443 N N . GLN A 1 187 ? 16.690 -8.784 18.452 1.00 89.56 187 GLN A N 1
ATOM 1444 C CA . GLN A 1 187 ? 17.216 -8.614 17.097 1.00 89.56 187 GLN A CA 1
ATOM 1445 C C . GLN A 1 187 ? 17.989 -7.293 16.962 1.00 89.56 187 GLN A C 1
ATOM 1447 O O . GLN A 1 187 ? 17.558 -6.244 17.449 1.00 89.56 187 GLN A O 1
ATOM 1452 N N . LYS A 1 188 ? 19.149 -7.324 16.298 1.00 90.25 188 LYS A N 1
ATOM 1453 C CA . LYS A 1 188 ? 19.990 -6.138 16.084 1.00 90.25 188 LYS A CA 1
ATOM 1454 C C . LYS A 1 188 ? 20.451 -6.052 14.646 1.00 90.25 188 LYS A C 1
ATOM 1456 O O . LYS A 1 188 ? 21.029 -6.982 14.095 1.00 90.25 188 LYS A O 1
ATOM 1461 N N . TYR A 1 189 ? 20.294 -4.865 14.088 1.00 87.31 189 TYR A N 1
ATOM 1462 C CA . TYR A 1 189 ? 20.952 -4.462 12.853 1.00 87.31 189 TYR A CA 1
ATOM 1463 C C . TYR A 1 189 ? 22.250 -3.714 13.165 1.00 87.31 189 TYR A C 1
ATOM 1465 O O . TYR A 1 189 ? 22.407 -3.184 14.269 1.00 87.31 189 TYR A O 1
ATOM 1473 N N . ASN A 1 190 ? 23.153 -3.643 12.190 1.00 89.62 190 ASN A N 1
ATOM 1474 C CA . ASN A 1 190 ? 24.285 -2.718 12.228 1.00 89.62 190 ASN A CA 1
ATOM 1475 C C . ASN A 1 190 ? 23.823 -1.243 12.254 1.00 89.62 190 ASN A C 1
ATOM 1477 O O . ASN A 1 190 ? 22.633 -0.943 12.126 1.00 89.62 190 ASN A O 1
ATOM 1481 N N . ASP A 1 191 ? 24.762 -0.312 12.433 1.00 91.06 191 ASP A N 1
ATOM 1482 C CA . ASP A 1 191 ? 24.446 1.113 12.613 1.00 91.06 191 ASP A CA 1
ATOM 1483 C C . ASP A 1 191 ? 23.751 1.713 11.383 1.00 91.06 191 ASP A C 1
ATOM 1485 O O . ASP A 1 191 ? 22.791 2.469 11.517 1.00 91.06 191 ASP A O 1
ATOM 1489 N N . SER A 1 192 ? 24.165 1.291 10.184 1.00 91.19 192 SER A N 1
ATOM 1490 C CA . SER A 1 192 ? 23.558 1.686 8.906 1.00 91.19 192 SER A CA 1
ATOM 1491 C C . SER A 1 192 ? 22.195 1.039 8.633 1.00 91.19 192 SER A C 1
ATOM 1493 O O . SER A 1 192 ? 21.575 1.357 7.623 1.00 91.19 192 SER A O 1
ATOM 1495 N N . LYS A 1 193 ? 21.725 0.130 9.500 1.00 84.62 193 LYS A N 1
ATOM 1496 C CA . LYS A 1 193 ? 20.461 -0.616 9.362 1.00 84.62 193 LYS A CA 1
ATOM 1497 C C . LYS A 1 193 ? 20.300 -1.382 8.041 1.00 84.62 193 LYS A C 1
ATOM 1499 O O . LYS A 1 193 ? 19.181 -1.706 7.662 1.00 84.62 193 LYS A O 1
ATOM 1504 N N . ASN A 1 194 ? 21.401 -1.713 7.369 1.00 82.75 194 ASN A N 1
ATOM 1505 C CA . ASN A 1 194 ? 21.397 -2.434 6.093 1.00 82.75 194 ASN A CA 1
ATOM 1506 C C . ASN A 1 194 ? 21.832 -3.902 6.224 1.00 82.75 194 ASN A C 1
ATOM 1508 O O . ASN A 1 194 ? 21.755 -4.647 5.255 1.00 82.75 194 ASN A O 1
ATOM 1512 N N . GLN A 1 195 ? 22.270 -4.329 7.410 1.00 83.31 195 GLN A N 1
ATOM 1513 C CA . GLN A 1 195 ? 22.662 -5.711 7.663 1.00 83.31 195 GLN A CA 1
ATOM 1514 C C . GLN A 1 195 ? 22.186 -6.167 9.039 1.00 83.31 195 GLN A C 1
ATOM 1516 O O . GLN A 1 195 ? 22.329 -5.451 10.037 1.00 83.31 195 GLN A O 1
ATOM 1521 N N . LEU A 1 196 ? 21.645 -7.384 9.095 1.00 83.38 196 LEU A N 1
ATOM 1522 C CA . LEU A 1 196 ? 21.321 -8.059 10.343 1.00 83.38 196 LEU A CA 1
ATOM 1523 C C . LEU A 1 196 ? 22.622 -8.493 11.034 1.00 83.38 196 LEU A C 1
ATOM 1525 O O . LEU A 1 196 ? 23.401 -9.261 10.477 1.00 83.38 196 LEU A O 1
ATOM 1529 N N . LYS A 1 197 ? 22.868 -7.972 12.237 1.00 88.38 197 LYS A N 1
ATOM 1530 C CA . LYS A 1 197 ? 24.054 -8.278 13.051 1.00 88.38 197 LYS A CA 1
ATOM 1531 C C . LYS A 1 197 ? 23.789 -9.412 14.040 1.00 88.38 197 LYS A C 1
ATOM 1533 O O . LYS A 1 197 ? 24.691 -10.181 14.344 1.00 88.38 197 LYS A O 1
ATOM 1538 N N . ASP A 1 198 ? 22.569 -9.476 14.560 1.00 85.38 198 ASP A N 1
ATOM 1539 C CA . ASP A 1 198 ? 22.104 -10.491 15.501 1.00 85.38 198 ASP A CA 1
ATOM 1540 C C . ASP A 1 198 ? 20.633 -10.785 15.194 1.00 85.38 198 ASP A C 1
ATOM 1542 O O . ASP A 1 198 ? 19.806 -9.868 15.179 1.00 85.38 198 ASP A O 1
ATOM 1546 N N . VAL A 1 199 ? 20.314 -12.050 14.926 1.00 82.81 199 VAL A N 1
ATOM 1547 C CA . VAL A 1 199 ? 18.953 -12.499 14.603 1.00 82.81 199 VAL A CA 1
ATOM 1548 C C . VAL A 1 199 ? 18.033 -12.504 15.827 1.00 82.81 199 VAL A C 1
ATOM 1550 O O . VAL A 1 199 ? 16.819 -12.572 15.664 1.00 82.81 199 VAL A O 1
ATOM 1553 N N . GLY A 1 200 ? 18.573 -12.374 17.044 1.00 88.44 200 GLY A N 1
ATOM 1554 C CA . GLY A 1 200 ? 17.800 -12.418 18.281 1.00 88.44 200 GLY A CA 1
ATOM 1555 C C . GLY A 1 200 ? 17.288 -13.823 18.609 1.00 88.44 200 GLY A C 1
ATOM 1556 O O . GLY A 1 200 ? 17.858 -14.830 18.194 1.00 88.44 200 GLY A O 1
ATOM 1557 N N . ALA A 1 201 ? 16.211 -13.897 19.391 1.00 83.00 201 ALA A N 1
ATOM 1558 C CA . ALA A 1 201 ? 15.593 -15.156 19.799 1.00 83.00 201 ALA A CA 1
ATOM 1559 C C . ALA A 1 201 ? 14.065 -15.046 19.894 1.00 83.00 201 ALA A C 1
ATOM 1561 O O . ALA A 1 201 ? 13.495 -13.954 19.896 1.00 83.00 201 ALA A O 1
ATOM 1562 N N . ALA A 1 202 ? 13.397 -16.191 20.036 1.00 81.19 202 ALA A N 1
ATOM 1563 C CA . ALA A 1 202 ? 11.977 -16.237 20.353 1.00 81.19 202 ALA A CA 1
ATOM 1564 C C . ALA A 1 202 ? 11.658 -15.510 21.689 1.00 81.19 202 ALA A C 1
ATOM 1566 O O . ALA A 1 202 ? 12.485 -15.488 22.609 1.00 81.19 202 ALA A O 1
ATOM 1567 N N . PRO A 1 203 ? 10.442 -14.955 21.850 1.00 86.81 203 PRO A N 1
ATOM 1568 C CA . PRO A 1 203 ? 9.365 -14.914 20.862 1.00 86.81 203 PRO A CA 1
ATOM 1569 C C . PRO A 1 203 ? 9.585 -13.835 19.795 1.00 86.81 203 PRO A C 1
ATOM 1571 O O . PRO A 1 203 ? 10.327 -12.875 20.003 1.00 86.81 203 PRO A O 1
ATOM 1574 N N . ILE A 1 204 ? 8.860 -13.972 18.686 1.00 86.06 204 ILE A N 1
ATOM 1575 C CA . ILE A 1 204 ? 8.673 -12.887 17.724 1.00 86.06 204 ILE A CA 1
ATOM 1576 C C . ILE A 1 204 ? 7.845 -11.791 18.402 1.00 86.06 204 ILE A C 1
ATOM 1578 O O . ILE A 1 204 ? 6.800 -12.058 19.003 1.00 86.06 204 ILE A O 1
ATOM 1582 N N . LEU A 1 205 ? 8.313 -10.557 18.304 1.00 90.38 205 LEU A N 1
ATOM 1583 C CA . LEU A 1 205 ? 7.628 -9.362 18.760 1.00 90.38 205 LEU A CA 1
ATOM 1584 C C . LEU A 1 205 ? 6.902 -8.726 17.579 1.00 90.38 205 LEU A C 1
ATOM 1586 O O . LEU A 1 205 ? 7.475 -8.530 16.511 1.00 90.38 205 LEU A O 1
ATOM 1590 N N . VAL A 1 206 ? 5.637 -8.385 17.799 1.00 90.88 206 VAL A N 1
ATOM 1591 C CA . VAL A 1 206 ? 4.801 -7.670 16.836 1.00 90.88 206 VAL A CA 1
ATOM 1592 C C . VAL A 1 206 ? 4.488 -6.304 17.420 1.00 90.88 206 VAL A C 1
ATOM 1594 O O . VAL A 1 206 ? 3.891 -6.199 18.495 1.00 90.88 206 VAL A O 1
ATOM 1597 N N . GLU A 1 207 ? 4.876 -5.248 16.718 1.00 94.44 207 GLU A N 1
ATOM 1598 C CA . GLU A 1 207 ? 4.481 -3.896 17.075 1.00 94.44 207 GLU A CA 1
ATOM 1599 C C . GLU A 1 207 ? 2.991 -3.695 16.781 1.00 94.44 207 GLU A C 1
ATOM 1601 O O . GLU A 1 207 ? 2.531 -3.812 15.646 1.00 94.44 207 GLU A O 1
ATOM 1606 N N . GLY A 1 208 ? 2.221 -3.372 17.820 1.00 94.94 208 GLY A N 1
ATOM 1607 C CA . GLY A 1 208 ? 0.817 -3.026 17.659 1.00 94.94 208 GLY A CA 1
ATOM 1608 C C . GLY A 1 208 ? 0.652 -1.672 16.967 1.00 94.94 208 GLY A C 1
ATOM 1609 O O . GLY A 1 208 ? 1.310 -0.688 17.318 1.00 94.94 208 GLY A O 1
ATOM 1610 N N . VAL A 1 209 ? -0.271 -1.599 16.011 1.00 97.50 209 VAL A N 1
ATOM 1611 C CA . VAL A 1 209 ? -0.532 -0.366 15.265 1.00 97.50 209 VAL A CA 1
ATOM 1612 C C . VAL A 1 209 ? -1.504 0.523 16.030 1.00 97.50 209 VAL A C 1
ATOM 1614 O O . VAL A 1 209 ? -2.550 0.081 16.495 1.00 97.50 209 VAL A O 1
ATOM 1617 N N . SER A 1 210 ? -1.157 1.801 16.161 1.00 98.38 210 SER A N 1
ATOM 1618 C CA . SER A 1 210 ? -2.054 2.832 16.671 1.00 98.38 210 SER A CA 1
ATOM 1619 C C . SER A 1 210 ? -2.275 3.878 15.592 1.00 98.38 210 SER A C 1
ATOM 1621 O O . SER A 1 210 ? -1.323 4.512 15.135 1.00 98.38 210 SER A O 1
ATOM 1623 N N . ALA A 1 211 ? -3.525 4.072 15.189 1.00 98.62 211 ALA A N 1
ATOM 1624 C CA . ALA A 1 211 ? -3.892 5.006 14.134 1.00 98.62 211 ALA A CA 1
ATOM 1625 C C . ALA A 1 211 ? -5.344 5.452 14.293 1.00 98.62 211 ALA A C 1
ATOM 1627 O O . ALA A 1 211 ? -6.202 4.687 14.736 1.00 98.62 211 ALA A O 1
ATOM 1628 N N . LYS A 1 212 ? -5.625 6.691 13.893 1.00 98.75 212 LYS A N 1
ATOM 1629 C CA . LYS A 1 212 ? -6.994 7.124 13.627 1.00 98.75 212 LYS A CA 1
ATOM 1630 C C . LYS A 1 212 ? -7.302 6.867 12.159 1.00 98.75 212 LYS A C 1
ATOM 1632 O O . LYS A 1 212 ? -6.513 7.227 11.288 1.00 98.75 212 LYS A O 1
ATOM 1637 N N . ILE A 1 213 ? -8.456 6.266 11.911 1.00 98.81 213 ILE A N 1
ATOM 1638 C CA . ILE A 1 213 ? -8.968 5.989 10.574 1.00 98.81 213 ILE A CA 1
ATOM 1639 C C . ILE A 1 213 ? -10.209 6.848 10.386 1.00 98.81 213 ILE A C 1
ATOM 1641 O O . ILE A 1 213 ? -11.094 6.872 11.248 1.00 98.81 213 ILE A O 1
ATOM 1645 N N . LYS A 1 214 ? -10.275 7.581 9.279 1.00 98.88 214 LYS A N 1
ATOM 1646 C CA . LYS A 1 214 ? -11.458 8.338 8.876 1.00 98.88 214 LYS A CA 1
ATOM 1647 C C . LYS A 1 214 ? -11.886 7.878 7.493 1.00 98.88 214 LYS A C 1
ATOM 1649 O O . LYS A 1 214 ? -11.062 7.796 6.594 1.00 98.88 214 LYS A O 1
ATOM 1654 N N . LEU A 1 215 ? -13.174 7.611 7.352 1.00 98.75 215 LEU A N 1
ATOM 1655 C CA . LEU A 1 215 ? -13.810 7.183 6.115 1.00 98.75 215 LEU A CA 1
ATOM 1656 C C . LEU A 1 215 ? -14.693 8.314 5.571 1.00 98.75 215 LEU A C 1
ATOM 1658 O O . LEU A 1 215 ? -15.096 9.221 6.309 1.00 98.75 215 LEU A O 1
ATOM 1662 N N . ASN A 1 216 ? -15.049 8.254 4.291 1.00 97.94 216 ASN A N 1
ATOM 1663 C CA . ASN A 1 216 ? -16.031 9.176 3.709 1.00 97.94 216 ASN A CA 1
ATOM 1664 C C . ASN A 1 216 ? -17.469 8.895 4.170 1.00 97.94 216 ASN A C 1
ATOM 1666 O O . ASN A 1 216 ? -18.302 9.809 4.219 1.00 97.94 216 ASN A O 1
ATOM 1670 N N . ARG A 1 217 ? -17.746 7.658 4.589 1.00 97.19 217 ARG A N 1
ATOM 1671 C CA . ARG A 1 217 ? -19.028 7.188 5.130 1.00 97.19 217 ARG A CA 1
ATOM 1672 C C . ARG A 1 217 ? -18.900 6.826 6.608 1.00 97.19 217 ARG A C 1
ATOM 1674 O O . ARG A 1 217 ? -17.822 6.483 7.082 1.00 97.19 217 ARG A O 1
ATOM 1681 N N . ALA A 1 218 ? -20.001 6.912 7.349 1.00 98.25 218 ALA A N 1
ATOM 1682 C CA . ALA A 1 218 ? -20.025 6.483 8.743 1.00 98.25 218 ALA A CA 1
ATOM 1683 C C . ALA A 1 218 ? -20.282 4.971 8.805 1.00 98.25 218 ALA A C 1
ATOM 1685 O O . ALA A 1 218 ? -21.366 4.565 8.393 1.00 98.25 218 ALA A O 1
ATOM 1686 N N . PRO A 1 219 ? -19.342 4.147 9.303 1.00 98.38 219 PRO A N 1
ATOM 1687 C CA . PRO A 1 219 ? -19.607 2.724 9.479 1.00 98.38 219 PRO A CA 1
ATOM 1688 C C . PRO A 1 219 ? -20.679 2.514 10.551 1.00 98.38 219 PRO A C 1
ATOM 1690 O O . PRO A 1 219 ? -20.758 3.286 11.513 1.00 98.38 219 PRO A O 1
ATOM 1693 N N . SER A 1 220 ? -21.487 1.467 10.414 1.00 98.38 220 SER A N 1
ATOM 1694 C CA . SER A 1 220 ? -22.464 1.029 11.412 1.00 98.38 220 SER A CA 1
ATOM 1695 C C . SER A 1 220 ? -21.778 0.303 12.577 1.00 98.38 220 SER A C 1
ATOM 1697 O O . SER A 1 220 ? -22.123 0.542 13.744 1.00 98.38 220 SER A O 1
ATOM 1699 N N . ALA A 1 221 ? -20.731 -0.478 12.290 1.00 98.69 221 ALA A N 1
ATOM 1700 C CA . ALA A 1 221 ? -19.901 -1.162 13.277 1.00 98.69 221 ALA A CA 1
ATOM 1701 C C . ALA A 1 221 ? -18.459 -1.373 12.788 1.00 98.69 221 ALA A C 1
ATOM 1703 O O . ALA A 1 221 ? -18.186 -1.400 11.591 1.00 98.69 221 ALA A O 1
ATOM 1704 N N . VAL A 1 222 ? -17.537 -1.531 13.741 1.00 98.81 222 VAL A N 1
ATOM 1705 C CA . VAL A 1 222 ? -16.138 -1.897 13.488 1.00 98.81 222 VAL A CA 1
ATOM 1706 C C . VAL A 1 222 ? -15.725 -2.945 14.517 1.00 98.81 222 VAL A C 1
ATOM 1708 O O . VAL A 1 222 ? -15.998 -2.765 15.706 1.00 98.81 222 VAL A O 1
ATOM 1711 N N . TYR A 1 223 ? -15.060 -4.016 14.093 1.00 98.81 223 TYR A N 1
ATOM 1712 C CA . TYR A 1 223 ? -14.596 -5.089 14.974 1.00 98.81 223 TYR A CA 1
ATOM 1713 C C . TYR A 1 223 ? -13.122 -5.382 14.742 1.00 98.81 223 TYR A C 1
ATOM 1715 O O . TYR A 1 223 ? -12.707 -5.548 13.605 1.00 98.81 223 TYR A O 1
ATOM 1723 N N . ALA A 1 224 ? -12.345 -5.506 15.816 1.00 98.62 224 ALA A N 1
ATOM 1724 C CA . ALA A 1 224 ? -11.035 -6.145 15.737 1.00 98.62 224 ALA A CA 1
ATOM 1725 C C . ALA A 1 224 ? -11.227 -7.652 15.541 1.00 98.62 224 ALA A C 1
ATOM 1727 O O . ALA A 1 224 ? -12.091 -8.252 16.193 1.00 98.62 224 ALA A O 1
ATOM 1728 N N . LEU A 1 225 ? -10.418 -8.253 14.676 1.00 98.06 225 LEU A N 1
ATOM 1729 C CA . LEU A 1 225 ? -10.477 -9.670 14.341 1.00 98.06 225 LEU A CA 1
ATOM 1730 C C . LEU A 1 225 ? -9.222 -10.400 14.820 1.00 98.06 225 LEU A C 1
ATOM 1732 O O . LEU A 1 225 ? -8.138 -9.821 14.918 1.00 98.06 225 LEU A O 1
ATOM 1736 N N . ASP A 1 226 ? -9.376 -11.689 15.100 1.00 93.50 226 ASP A N 1
ATOM 1737 C CA . ASP A 1 226 ? -8.246 -12.591 15.252 1.00 93.50 226 ASP A CA 1
ATOM 1738 C C . ASP A 1 226 ? -7.677 -13.001 13.891 1.00 93.50 226 ASP A C 1
ATOM 1740 O O . ASP A 1 226 ? -8.132 -12.573 12.826 1.00 93.50 226 ASP A O 1
ATOM 1744 N N . ILE A 1 227 ? -6.665 -13.862 13.934 1.00 87.44 227 ILE A N 1
ATOM 1745 C CA 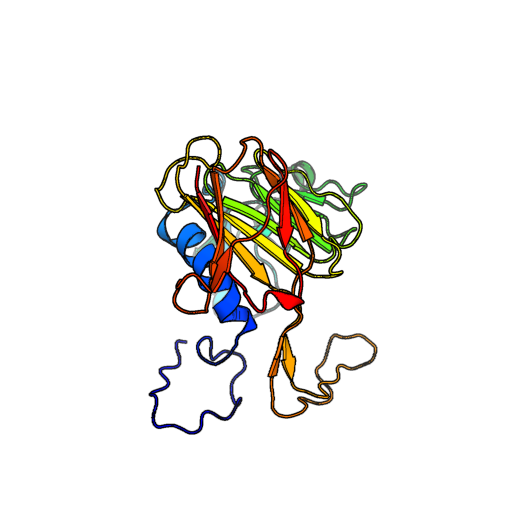. ILE A 1 227 ? -5.969 -14.310 12.733 1.00 87.44 227 ILE A CA 1
ATOM 1746 C C . ILE A 1 227 ? -6.833 -15.144 11.773 1.00 87.44 227 ILE A C 1
ATOM 1748 O O . ILE A 1 227 ? -6.476 -15.298 10.612 1.00 87.44 227 ILE A O 1
ATOM 1752 N N . ASN A 1 228 ? -7.967 -15.665 12.242 1.00 89.31 228 ASN A N 1
ATOM 1753 C CA . ASN A 1 228 ? -8.903 -16.466 11.458 1.00 89.31 228 ASN A CA 1
ATOM 1754 C C . ASN A 1 228 ? -10.125 -15.645 11.010 1.00 89.31 228 ASN A C 1
ATOM 1756 O O . ASN A 1 228 ? -11.088 -16.210 10.494 1.00 89.31 228 ASN A O 1
ATOM 1760 N N . GLY A 1 229 ? -10.126 -14.327 11.243 1.00 93.19 229 GLY A N 1
ATOM 1761 C CA . GLY A 1 229 ? -11.243 -13.444 10.910 1.00 93.19 229 GLY A CA 1
ATOM 1762 C C . GLY A 1 229 ? -12.390 -13.471 11.923 1.00 93.19 229 GLY A C 1
ATOM 1763 O O . GLY A 1 229 ? -13.450 -12.899 11.670 1.00 93.19 229 GLY A O 1
ATOM 1764 N N . LYS A 1 230 ? -12.219 -14.102 13.091 1.00 97.06 230 LYS A N 1
ATOM 1765 C CA . LYS A 1 230 ? -13.246 -14.096 14.136 1.00 97.06 230 LYS A CA 1
ATOM 1766 C C . LYS A 1 230 ? -13.203 -12.779 14.905 1.00 97.06 230 LYS A C 1
ATOM 1768 O O . LYS A 1 230 ? -12.146 -12.341 15.353 1.00 97.06 230 LYS A O 1
ATOM 1773 N N . ARG A 1 231 ? -14.372 -12.174 15.135 1.00 98.31 231 ARG A N 1
ATOM 1774 C CA . ARG A 1 231 ? -14.511 -10.957 15.950 1.00 98.31 231 ARG A CA 1
ATOM 1775 C C . ARG A 1 231 ? -13.996 -11.190 17.372 1.00 98.31 231 ARG A C 1
ATOM 1777 O O . ARG A 1 231 ? -14.499 -12.057 18.086 1.00 98.31 231 ARG A O 1
ATOM 1784 N N . LEU A 1 232 ? -13.033 -10.374 17.786 1.00 97.62 232 LEU A N 1
ATOM 1785 C CA . LEU A 1 232 ? -12.495 -10.336 19.145 1.00 97.62 232 LEU A CA 1
ATOM 1786 C C . LEU A 1 232 ? -13.263 -9.345 20.014 1.00 97.62 232 LEU A C 1
ATOM 1788 O O . LEU A 1 232 ? -13.682 -9.665 21.124 1.00 97.62 232 LEU A O 1
ATOM 1792 N N . LYS A 1 233 ? -13.422 -8.119 19.511 1.00 97.88 233 LYS A N 1
ATOM 1793 C CA . LYS A 1 233 ? -14.095 -7.027 20.216 1.00 97.88 233 LYS A CA 1
ATOM 1794 C C . LYS A 1 233 ? -14.565 -5.955 19.248 1.00 97.88 233 LYS A C 1
ATOM 1796 O O . LYS A 1 233 ? -14.001 -5.787 18.170 1.00 97.88 233 LYS A O 1
ATOM 1801 N N . GLN A 1 234 ? -15.565 -5.195 19.671 1.00 98.50 234 GLN A N 1
ATOM 1802 C CA . GLN A 1 234 ? -16.036 -4.028 18.938 1.00 98.50 234 GLN A CA 1
ATOM 1803 C C . GLN A 1 234 ? -15.136 -2.816 19.207 1.00 98.50 234 GLN A C 1
ATOM 1805 O O . GLN A 1 234 ? -14.723 -2.577 20.344 1.00 98.50 234 GLN A O 1
ATOM 1810 N N . ILE A 1 235 ? -14.850 -2.044 18.162 1.00 98.69 235 ILE A N 1
ATOM 1811 C CA . ILE A 1 235 ? -14.129 -0.775 18.233 1.00 98.69 235 ILE A CA 1
ATOM 1812 C C . ILE A 1 235 ? -15.142 0.367 18.273 1.00 98.69 235 ILE A C 1
ATOM 1814 O O . ILE A 1 235 ? -16.099 0.414 17.497 1.00 98.69 235 ILE A O 1
ATOM 1818 N N . ILE A 1 236 ? -14.935 1.299 19.202 1.00 98.12 236 ILE A N 1
ATOM 1819 C CA . ILE A 1 236 ? -15.804 2.466 19.350 1.00 98.12 236 ILE A CA 1
ATOM 1820 C C . ILE A 1 236 ? -15.541 3.426 18.188 1.00 98.12 236 ILE A C 1
ATOM 1822 O O . ILE A 1 236 ? -14.408 3.846 17.948 1.00 98.12 236 ILE A O 1
ATOM 1826 N N . ARG A 1 237 ? -16.616 3.797 17.496 1.00 97.44 237 ARG A N 1
ATOM 1827 C CA . ARG A 1 237 ? -16.622 4.779 16.411 1.00 97.44 237 ARG A CA 1
ATOM 1828 C C . ARG A 1 237 ? -17.172 6.124 16.882 1.00 97.44 237 ARG A C 1
ATOM 1830 O O . ARG A 1 237 ? -18.005 6.189 17.781 1.00 97.44 237 ARG A O 1
ATOM 1837 N N . SER A 1 238 ? -16.741 7.188 16.221 1.00 97.69 238 SER A N 1
ATOM 1838 C CA . SER A 1 238 ? -17.251 8.550 16.348 1.00 97.69 238 SER A CA 1
ATOM 1839 C C . SER A 1 238 ? -17.576 9.075 14.950 1.00 97.69 238 SER A C 1
ATOM 1841 O O . SER A 1 238 ? -16.693 9.488 14.194 1.00 97.69 238 SER A O 1
ATOM 1843 N N . GLY A 1 239 ? -18.852 8.973 14.565 1.00 97.81 239 GLY A N 1
ATOM 1844 C CA . GLY A 1 239 ? -19.314 9.297 13.215 1.00 97.81 239 GLY A CA 1
ATOM 1845 C C . GLY A 1 239 ? -18.573 8.487 12.148 1.00 97.81 239 GLY A C 1
ATOM 1846 O O . GLY A 1 239 ? -18.719 7.269 12.077 1.00 97.81 239 GLY A O 1
ATOM 1847 N N . LYS A 1 240 ? -17.770 9.179 11.333 1.00 98.50 240 LYS A N 1
ATOM 1848 C CA . LYS A 1 240 ? -16.983 8.606 10.229 1.00 98.50 240 LYS A CA 1
ATOM 1849 C C . LYS A 1 240 ? -15.566 8.178 10.619 1.00 98.50 240 LYS A C 1
ATOM 1851 O O . LYS A 1 240 ? -14.742 7.912 9.748 1.00 98.50 240 LYS A O 1
ATOM 1856 N N . SER A 1 241 ? -15.236 8.184 11.906 1.00 98.62 241 SER A N 1
ATOM 1857 C CA . SER A 1 241 ? -13.886 7.882 12.378 1.00 98.62 241 SER A CA 1
ATOM 1858 C C . SER A 1 241 ? -13.880 6.864 13.503 1.00 98.62 241 SER A C 1
ATOM 1860 O O . SER A 1 241 ? -14.831 6.765 14.272 1.00 98.62 241 SER A O 1
ATOM 1862 N N . PHE A 1 242 ? -12.775 6.147 13.634 1.00 98.75 242 PHE A N 1
ATOM 1863 C CA . PHE A 1 242 ? -12.485 5.265 14.758 1.00 98.75 242 PHE A CA 1
ATOM 1864 C C . PHE A 1 242 ? -10.972 5.225 14.997 1.00 98.75 242 PHE A C 1
ATOM 1866 O O . PHE A 1 242 ? -10.186 5.659 14.152 1.00 98.75 242 PHE A O 1
ATOM 1873 N N . GLU A 1 243 ? -10.559 4.747 16.168 1.00 98.62 243 GLU A N 1
ATOM 1874 C CA . GLU A 1 243 ? -9.145 4.565 16.499 1.00 98.62 243 GLU A CA 1
ATOM 1875 C C . GLU A 1 243 ? -8.844 3.086 16.699 1.00 98.62 243 GLU A C 1
ATOM 1877 O O . GLU A 1 243 ? -9.507 2.424 17.499 1.00 98.62 243 GLU A O 1
ATOM 1882 N N . ILE A 1 244 ? -7.810 2.607 16.014 1.00 98.50 244 ILE A N 1
ATOM 1883 C CA . ILE A 1 244 ? -7.163 1.335 16.323 1.00 98.50 244 ILE A CA 1
ATOM 1884 C C . ILE A 1 244 ? -5.986 1.594 17.259 1.00 98.50 244 ILE A C 1
ATOM 1886 O O . ILE A 1 244 ? -5.347 2.653 17.195 1.00 98.50 244 ILE A O 1
ATOM 1890 N N . LYS A 1 245 ? -5.717 0.655 18.162 1.00 97.56 245 LYS A N 1
ATOM 1891 C CA . LYS A 1 245 ? -4.691 0.796 19.198 1.00 97.56 245 LYS A CA 1
ATOM 1892 C C . LYS A 1 245 ? -3.847 -0.462 19.291 1.00 97.56 245 LYS A C 1
ATOM 1894 O O . LYS A 1 245 ? -4.346 -1.572 19.135 1.00 97.56 245 LYS A O 1
ATOM 1899 N N . ALA A 1 246 ? -2.592 -0.303 19.707 1.00 94.44 246 ALA A N 1
ATOM 1900 C CA . ALA A 1 246 ? -1.685 -1.430 19.920 1.00 94.44 246 ALA A CA 1
ATOM 1901 C C . ALA A 1 246 ? -2.257 -2.501 20.878 1.00 94.44 246 ALA A C 1
ATOM 1903 O O . ALA A 1 246 ? -1.977 -3.689 20.737 1.00 94.44 246 ALA A O 1
ATOM 1904 N N . GLN A 1 247 ? -3.100 -2.097 21.834 1.00 95.38 247 GLN A N 1
ATOM 1905 C CA . GLN A 1 247 ? -3.755 -2.988 22.799 1.00 95.38 247 GLN A CA 1
ATOM 1906 C C . GLN A 1 247 ? -4.892 -3.830 22.197 1.00 95.38 247 GLN A C 1
ATOM 1908 O O . GLN A 1 247 ? -5.457 -4.674 22.893 1.00 95.38 247 GLN A O 1
ATOM 1913 N N . ASP A 1 248 ? -5.252 -3.618 20.931 1.00 95.81 248 ASP A N 1
ATOM 1914 C CA . ASP A 1 248 ? -6.251 -4.434 20.244 1.00 95.81 248 ASP A CA 1
ATOM 1915 C C . ASP A 1 248 ? -5.751 -5.843 19.945 1.00 95.81 248 ASP A C 1
ATOM 1917 O O . ASP A 1 248 ? -6.576 -6.749 19.863 1.00 95.81 248 ASP A O 1
ATOM 1921 N N . LYS A 1 249 ? -4.423 -6.035 19.863 1.00 92.81 249 LYS A N 1
ATOM 1922 C CA . LYS A 1 249 ? -3.781 -7.322 19.544 1.00 92.81 249 LYS A CA 1
ATOM 1923 C C . LYS A 1 249 ? -4.347 -7.955 18.262 1.00 92.81 249 LYS A C 1
ATOM 1925 O O . LYS A 1 249 ? -4.553 -9.163 18.207 1.00 92.81 249 LYS A O 1
ATOM 1930 N N . ALA A 1 250 ? -4.603 -7.123 17.256 1.00 94.88 250 ALA A N 1
ATOM 1931 C CA . ALA A 1 250 ? -5.203 -7.510 15.987 1.00 94.88 250 ALA A CA 1
ATOM 1932 C C . ALA A 1 250 ? -4.426 -6.893 14.819 1.00 94.88 250 ALA A C 1
ATOM 1934 O O . ALA A 1 250 ? -3.993 -5.745 14.902 1.00 94.88 250 ALA A O 1
ATOM 1935 N N . PHE A 1 251 ? -4.289 -7.656 13.733 1.00 95.12 251 PHE A N 1
ATOM 1936 C CA . PHE A 1 251 ? -3.855 -7.134 12.432 1.00 95.12 251 PHE A CA 1
ATOM 1937 C C . PHE A 1 251 ? -5.037 -6.674 11.583 1.00 95.12 251 PHE A C 1
ATOM 1939 O O . PHE A 1 251 ? -4.877 -5.835 10.704 1.00 95.12 251 PHE A O 1
ATOM 1946 N N . PHE A 1 252 ? -6.216 -7.239 11.828 1.00 97.75 252 PHE A N 1
ATOM 1947 C CA . PHE A 1 252 ? -7.364 -7.108 10.950 1.00 97.75 252 PHE A CA 1
ATOM 1948 C C . PHE A 1 252 ? -8.546 -6.499 11.682 1.00 97.75 252 PHE A C 1
ATOM 1950 O O . PHE A 1 252 ? -8.802 -6.804 12.850 1.00 97.75 252 PHE A O 1
ATOM 1957 N N . TYR A 1 253 ? -9.283 -5.661 10.967 1.00 98.69 253 TYR A N 1
ATOM 1958 C CA . TYR A 1 253 ? -10.492 -5.033 11.460 1.00 98.69 253 TYR A CA 1
ATOM 1959 C C . TYR A 1 253 ? -11.578 -5.100 10.391 1.00 98.69 253 TYR A C 1
ATOM 1961 O O . TYR A 1 253 ? -11.379 -4.649 9.267 1.00 98.69 253 TYR A O 1
ATOM 1969 N N . GLU A 1 254 ? -12.731 -5.649 10.750 1.00 98.75 254 GLU A N 1
ATOM 1970 C CA . GLU A 1 254 ? -13.932 -5.626 9.918 1.00 98.75 254 GLU A CA 1
ATOM 1971 C C . GLU A 1 254 ? -14.646 -4.289 10.110 1.00 98.75 254 GLU A C 1
ATOM 1973 O O . GLU A 1 254 ? -14.849 -3.844 11.243 1.00 98.75 254 GLU A O 1
ATOM 1978 N N . ILE A 1 255 ? -15.049 -3.662 9.011 1.00 98.81 255 ILE A N 1
ATOM 1979 C CA . ILE A 1 255 ? -15.804 -2.413 8.981 1.00 98.81 255 ILE A CA 1
ATOM 1980 C C . ILE A 1 255 ? -17.092 -2.686 8.210 1.00 98.81 255 ILE A C 1
ATOM 1982 O O . ILE A 1 255 ? -17.046 -3.161 7.078 1.00 98.81 255 ILE A O 1
ATOM 1986 N N . ILE A 1 256 ? -18.229 -2.375 8.825 1.00 98.56 256 ILE A N 1
ATOM 1987 C CA . ILE A 1 256 ? -19.565 -2.665 8.294 1.00 98.56 256 ILE A CA 1
ATOM 1988 C C . ILE A 1 256 ? -20.307 -1.346 8.112 1.00 98.56 256 ILE A C 1
ATOM 1990 O O . ILE A 1 256 ? -20.159 -0.447 8.949 1.00 98.56 256 ILE A O 1
ATOM 1994 N N . PHE A 1 257 ? -21.105 -1.230 7.053 1.00 97.19 257 PHE A N 1
ATOM 1995 C CA . PHE A 1 257 ? -21.971 -0.077 6.798 1.00 97.19 257 PHE A CA 1
ATOM 1996 C C . PHE A 1 257 ? -23.453 -0.380 6.975 1.00 97.19 257 PHE A C 1
ATOM 1998 O O . PHE A 1 257 ? -23.840 -1.563 6.901 1.00 97.19 257 PHE A O 1
#

Radius of gyration: 21.02 Å; Cα contacts (8 Å, |Δi|>4): 549; chains: 1; bounding box: 52×50×56 Å

Solvent-accessible surface area (backbone atoms only — not comparable to full-atom values): 14367 Å² total; per-residue (Å²): 130,85,70,86,84,60,97,85,57,88,77,72,93,81,59,98,66,40,62,86,82,33,70,74,52,51,56,43,40,70,62,51,49,49,37,68,76,69,49,47,64,76,79,49,88,61,70,50,56,26,30,39,15,65,66,59,71,76,40,88,77,65,89,84,63,40,69,59,79,35,79,63,49,69,70,28,36,43,68,44,80,48,79,42,91,55,71,40,72,49,92,50,67,75,64,52,57,76,37,44,41,77,88,73,29,29,40,33,20,74,74,61,32,38,37,39,26,69,72,62,44,35,37,38,38,50,39,62,36,36,39,32,42,38,31,51,46,35,79,41,77,48,77,53,94,54,43,34,42,37,28,65,37,50,50,34,38,40,35,41,31,36,73,73,86,32,41,54,91,74,37,57,37,34,40,37,34,37,39,39,58,63,46,34,44,78,45,35,58,44,95,85,66,82,46,82,72,38,78,47,38,84,60,75,42,72,48,52,43,28,30,39,43,34,43,81,56,57,54,75,47,35,27,36,15,44,98,84,68,47,78,72,46,80,47,71,67,58,69,35,28,36,62,52,44,41,88,67,78,44,42,36,29,47,36,32,87

Organism: NCBI:txid2575572